Protein AF-A0A660R6F1-F1 (afdb_monomer)

Solvent-accessible surface area (backbone atoms only — not comparable to full-atom values): 13457 Å² total; per-residue (Å²): 139,88,86,79,80,51,60,53,102,84,46,94,54,40,71,69,69,54,30,65,76,59,49,64,72,58,74,50,78,90,82,78,90,52,64,64,62,49,44,58,49,34,60,77,69,65,53,58,64,70,58,49,53,46,38,73,74,41,47,71,74,74,52,76,90,72,85,58,58,63,87,60,80,55,65,70,44,76,68,27,53,54,49,49,52,56,52,55,72,70,47,51,73,67,50,40,74,74,43,38,52,66,55,30,24,30,42,25,11,62,68,56,15,48,59,51,44,52,39,67,73,64,69,49,69,67,69,50,60,65,40,25,38,74,71,47,57,63,62,58,58,91,50,64,70,58,42,48,50,52,41,51,50,45,49,52,43,67,76,68,57,60,58,83,80,49,63,97,39,33,64,52,32,21,55,19,49,51,58,40,49,78,59,49,60,67,75,55,45,46,56,49,54,50,50,40,56,53,45,30,71,62,76,54,96,50,8,72,54,32,42,49,22,50,52,50,33,64,72,33,70,68,46,46,52,51,57,59,61,72,78,107

Mean predicted aligned error: 10.56 Å

Foldseek 3Di:
DDDDDADDPPDPCLCVCLPLVNLLVDQDFDDDDDLVVVLVVCVVVVPPPVVSVVCVVVVCVVDPPPPRDNPRAQAADPSLVVVLVVVVVVDDPVCCVVCVLSRSCRRHNNLVSVVVSCCVPVVQCLDQLCCQQQVLDQSQDPDQVSLLNSLVNNLVCVVPPDLVVQPPCLLSRLVSLLSNCVRDDLVSSVSNVVSLVVLLPPPDPCNVSSVSNVVSNCPDVSSVVSVVVVVD

Secondary structure (DSSP, 8-state):
----PPPPTT-TTHHHHT-HHHHTTS--------HHHHHHHHHHTT--HHHHHHHHH-GGGSS-------S------HHHHHHHHHHHHHS-HHHHHHHHHHHHHHHH-HHHHHHHHHHHHH---PPPHHIIIII------S-HHHHHHHHHHHHHHHHH--HHHHTT-HHHHHHHHHHHHTTS-HHHHHHHHHHHHHHHHS-STTHHHHHHHHHHHHT-HHHHHHHHHH--

Structure (mmCIF, N/CA/C/O backbone):
data_AF-A0A660R6F1-F1
#
_entry.id   AF-A0A660R6F1-F1
#
loop_
_atom_site.group_PDB
_atom_site.id
_atom_site.type_symbol
_atom_site.label_atom_id
_atom_site.label_alt_id
_atom_site.label_comp_id
_atom_site.label_asym_id
_atom_site.label_entity_id
_atom_site.label_seq_id
_atom_site.pdbx_PDB_ins_code
_atom_site.Cartn_x
_atom_site.Cartn_y
_atom_site.Cartn_z
_atom_site.occupancy
_atom_site.B_iso_or_equiv
_atom_site.auth_seq_id
_atom_site.auth_comp_id
_atom_site.auth_asym_id
_atom_site.auth_atom_id
_atom_site.pdbx_PDB_model_num
ATOM 1 N N . MET A 1 1 ? 22.524 11.086 -15.894 1.00 68.88 1 MET A N 1
ATOM 2 C CA . MET A 1 1 ? 21.837 9.836 -15.504 1.00 68.88 1 MET A CA 1
ATOM 3 C C . MET A 1 1 ? 22.902 8.885 -14.992 1.00 68.88 1 MET A C 1
ATOM 5 O O . MET A 1 1 ? 24.009 8.942 -15.511 1.00 68.88 1 MET A O 1
ATOM 9 N N . ALA A 1 2 ? 22.613 8.114 -13.948 1.00 80.06 2 ALA A N 1
ATOM 10 C CA . ALA A 1 2 ? 23.522 7.107 -13.402 1.00 80.06 2 ALA A CA 1
ATOM 11 C C . ALA A 1 2 ? 22.850 5.735 -13.531 1.00 80.06 2 ALA A C 1
ATOM 13 O O . ALA A 1 2 ? 21.623 5.667 -13.477 1.00 80.06 2 ALA A O 1
ATOM 14 N N . ALA A 1 3 ? 23.643 4.683 -13.706 1.00 78.38 3 ALA A N 1
ATOM 15 C CA . ALA A 1 3 ? 23.189 3.299 -13.679 1.00 78.38 3 ALA A CA 1
ATOM 16 C C . ALA A 1 3 ? 23.938 2.580 -12.554 1.00 78.38 3 ALA A C 1
ATOM 18 O O . ALA A 1 3 ? 25.117 2.857 -12.329 1.00 78.38 3 ALA A O 1
ATOM 19 N N . MET A 1 4 ? 23.248 1.698 -11.840 1.00 76.00 4 MET A N 1
ATOM 20 C CA . MET A 1 4 ? 23.855 0.824 -10.843 1.00 76.00 4 MET A CA 1
ATOM 21 C C . MET A 1 4 ? 23.322 -0.585 -11.048 1.00 76.00 4 MET A C 1
ATOM 23 O O . MET A 1 4 ? 22.146 -0.748 -11.376 1.00 76.00 4 MET A O 1
ATOM 27 N N . ASN A 1 5 ? 24.178 -1.577 -10.832 1.00 74.88 5 ASN A N 1
ATOM 28 C CA . ASN A 1 5 ? 23.707 -2.941 -10.685 1.00 74.88 5 ASN A CA 1
ATOM 29 C C . ASN A 1 5 ? 23.092 -3.098 -9.284 1.00 74.88 5 ASN A C 1
ATOM 31 O O . ASN A 1 5 ? 23.554 -2.447 -8.340 1.00 74.88 5 ASN A O 1
ATOM 35 N N . PRO A 1 6 ? 22.051 -3.927 -9.138 1.00 69.62 6 PRO A N 1
ATOM 36 C CA . PRO A 1 6 ? 21.537 -4.320 -7.835 1.00 69.62 6 PRO A CA 1
ATOM 37 C C . PRO A 1 6 ? 22.671 -4.888 -6.962 1.00 69.62 6 PRO A C 1
ATOM 39 O O . PRO A 1 6 ? 23.494 -5.643 -7.480 1.00 69.62 6 PRO A O 1
ATOM 42 N N . PRO A 1 7 ? 22.743 -4.535 -5.667 1.00 64.56 7 PRO A N 1
ATOM 43 C CA . PRO A 1 7 ? 23.760 -5.078 -4.775 1.00 64.56 7 PRO A CA 1
ATOM 44 C C . PRO A 1 7 ? 23.545 -6.583 -4.575 1.00 64.56 7 PRO A C 1
ATOM 46 O O . PRO A 1 7 ? 22.453 -7.006 -4.184 1.00 64.56 7 PRO A O 1
ATOM 49 N N . ASP A 1 8 ? 24.594 -7.368 -4.806 1.00 65.38 8 ASP A N 1
ATOM 50 C CA . ASP A 1 8 ? 24.679 -8.777 -4.425 1.00 65.38 8 ASP A CA 1
ATOM 51 C C . ASP A 1 8 ? 25.522 -8.942 -3.148 1.00 65.38 8 ASP A C 1
ATOM 53 O O . ASP A 1 8 ? 26.082 -7.974 -2.630 1.00 65.38 8 ASP A O 1
ATOM 57 N N . GLU A 1 9 ? 25.566 -10.156 -2.596 1.00 55.56 9 GLU A N 1
ATOM 58 C CA . GLU A 1 9 ? 26.370 -10.456 -1.398 1.00 55.56 9 GLU A CA 1
ATOM 59 C C . GLU A 1 9 ? 27.889 -10.415 -1.664 1.00 55.56 9 GLU A C 1
ATOM 61 O O . GLU A 1 9 ? 28.669 -10.497 -0.718 1.00 55.56 9 GLU A O 1
ATOM 66 N N . GLU A 1 10 ? 28.314 -10.248 -2.921 1.00 57.31 10 GLU A N 1
ATOM 67 C CA . GLU A 1 10 ? 29.712 -10.157 -3.357 1.00 57.31 10 GLU A CA 1
ATOM 68 C C . GLU A 1 10 ? 30.184 -8.696 -3.549 1.00 57.31 10 GLU A C 1
ATOM 70 O O . GLU A 1 10 ? 31.383 -8.444 -3.695 1.00 57.31 10 GLU A O 1
ATOM 75 N N . TYR A 1 11 ? 29.280 -7.707 -3.498 1.00 62.03 11 TYR A N 1
ATOM 76 C CA . TYR A 1 11 ? 29.619 -6.283 -3.583 1.00 62.03 11 TYR A CA 1
ATOM 77 C C . TYR A 1 11 ? 29.895 -5.658 -2.204 1.00 62.03 11 TYR A C 1
ATOM 79 O O . TYR A 1 11 ? 28.981 -5.231 -1.496 1.00 62.03 11 TYR A O 1
ATOM 87 N N . ASP A 1 12 ? 31.178 -5.419 -1.907 1.00 59.34 12 ASP A N 1
ATOM 88 C CA . ASP A 1 12 ? 31.683 -4.692 -0.718 1.00 59.34 12 ASP A CA 1
ATOM 89 C C . ASP A 1 12 ? 31.119 -3.258 -0.532 1.00 59.34 12 ASP A C 1
ATOM 91 O O . ASP A 1 12 ? 31.376 -2.602 0.477 1.00 59.34 12 ASP A O 1
ATOM 95 N N . GLN A 1 13 ? 30.365 -2.727 -1.505 1.00 61.59 13 GLN A N 1
ATOM 96 C CA . GLN A 1 13 ? 29.782 -1.377 -1.472 1.00 61.59 13 GLN A CA 1
ATOM 97 C C . GLN A 1 13 ? 28.261 -1.345 -1.273 1.00 61.59 13 GLN A C 1
ATOM 99 O O . GLN A 1 13 ? 27.678 -0.256 -1.330 1.00 61.59 13 GLN A O 1
ATOM 104 N N . ALA A 1 14 ? 27.613 -2.491 -1.031 1.00 62.94 14 ALA A N 1
ATOM 105 C CA . ALA A 1 14 ? 26.161 -2.583 -0.868 1.00 62.94 14 ALA A CA 1
ATOM 106 C C . ALA A 1 14 ? 25.615 -1.572 0.159 1.00 62.94 14 ALA A C 1
ATOM 108 O O . ALA A 1 14 ? 24.629 -0.888 -0.116 1.00 62.94 14 ALA A O 1
ATOM 109 N N . ASP A 1 15 ? 26.300 -1.379 1.287 1.00 65.75 15 ASP A N 1
ATOM 110 C CA . ASP A 1 15 ? 25.853 -0.479 2.359 1.00 65.75 15 ASP A CA 1
ATOM 111 C C . ASP A 1 15 ? 25.865 1.008 1.964 1.00 65.75 15 ASP A C 1
ATOM 113 O O . ASP A 1 15 ? 24.994 1.775 2.376 1.00 65.75 15 ASP A O 1
ATOM 117 N N . LEU A 1 16 ? 26.818 1.438 1.128 1.00 67.69 16 LEU A N 1
ATOM 118 C CA . LEU A 1 16 ? 26.921 2.839 0.704 1.00 67.69 16 LEU A CA 1
ATOM 119 C C . LEU A 1 16 ? 25.855 3.188 -0.341 1.00 67.69 16 LEU A C 1
ATOM 121 O O . LEU A 1 16 ? 25.254 4.263 -0.288 1.00 67.69 16 LEU A O 1
ATOM 125 N N . ILE A 1 17 ? 25.623 2.288 -1.301 1.00 69.00 17 ILE A N 1
ATOM 126 C CA . ILE A 1 17 ? 24.671 2.532 -2.391 1.00 69.00 17 ILE A CA 1
ATOM 127 C C . ILE A 1 17 ? 23.222 2.320 -1.956 1.00 69.00 17 ILE A C 1
ATOM 129 O O . ILE A 1 17 ? 22.332 2.862 -2.603 1.00 69.00 17 ILE A O 1
ATOM 133 N N . THR A 1 18 ? 22.982 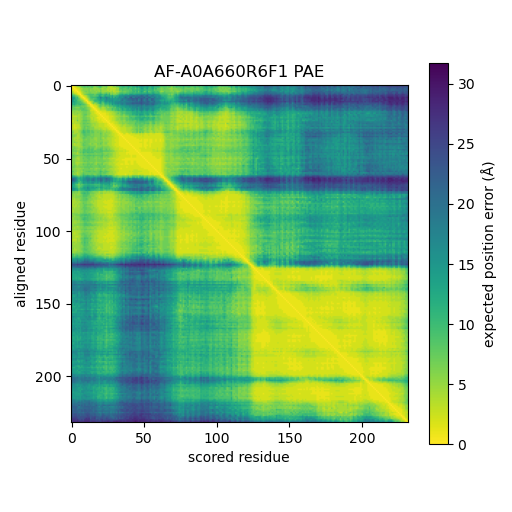1.599 -0.856 1.00 71.62 18 THR A N 1
ATOM 134 C CA . THR A 1 18 ? 21.641 1.364 -0.295 1.00 71.62 18 THR A CA 1
ATOM 135 C C . THR A 1 18 ? 21.268 2.305 0.854 1.00 71.62 18 THR A C 1
ATOM 137 O O . THR A 1 18 ? 20.133 2.239 1.337 1.00 71.62 18 THR A O 1
ATOM 140 N N . ASP A 1 19 ? 22.160 3.224 1.256 1.00 78.19 19 ASP A N 1
ATOM 141 C CA . ASP A 1 19 ? 21.875 4.221 2.294 1.00 78.19 19 ASP A CA 1
ATOM 142 C C . ASP A 1 19 ? 20.581 5.004 1.970 1.00 78.19 19 ASP A C 1
ATOM 144 O O . ASP A 1 19 ? 20.478 5.636 0.907 1.00 78.19 19 ASP A O 1
ATOM 148 N N . PRO A 1 20 ? 19.581 5.029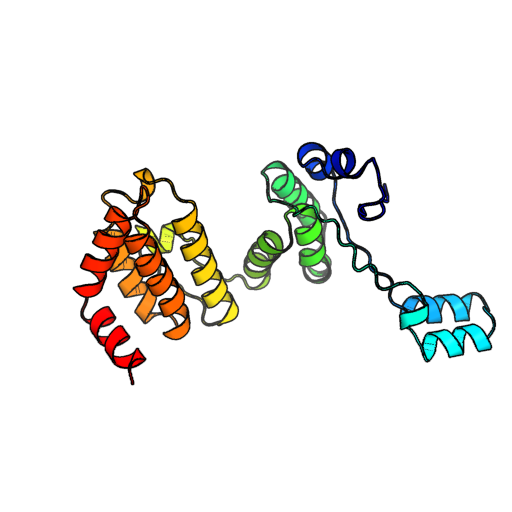 2.875 1.00 76.62 20 PRO A N 1
ATOM 149 C CA . PRO A 1 20 ? 18.306 5.691 2.619 1.00 76.62 20 PRO A CA 1
ATOM 150 C C . PRO A 1 20 ? 18.437 7.178 2.275 1.00 76.62 20 PRO A C 1
ATOM 152 O O . PRO A 1 20 ? 17.663 7.698 1.464 1.00 76.62 20 PRO A O 1
ATOM 155 N N . ALA A 1 21 ? 19.401 7.893 2.866 1.00 78.69 21 ALA A N 1
ATOM 156 C CA . ALA A 1 21 ? 19.588 9.312 2.586 1.00 78.69 21 ALA A CA 1
ATOM 157 C C . ALA A 1 21 ? 20.166 9.529 1.181 1.00 78.69 21 ALA A C 1
ATOM 159 O O . ALA A 1 21 ? 19.705 10.437 0.479 1.00 78.69 21 ALA A O 1
ATOM 160 N N . PHE A 1 22 ? 21.107 8.691 0.746 1.00 80.69 22 PHE A N 1
ATOM 161 C CA . PHE A 1 22 ? 21.631 8.655 -0.615 1.00 80.69 22 PHE A CA 1
ATOM 162 C C . PHE A 1 22 ? 20.537 8.301 -1.623 1.00 80.69 22 PHE A C 1
ATOM 164 O O . PHE A 1 22 ? 20.225 9.126 -2.484 1.00 80.69 22 PHE A O 1
ATOM 171 N N . ILE A 1 23 ? 19.871 7.157 -1.445 1.00 79.19 23 ILE A N 1
ATOM 172 C CA . ILE A 1 23 ? 18.779 6.662 -2.297 1.00 79.19 23 ILE A CA 1
ATOM 173 C C . ILE A 1 23 ? 17.663 7.702 -2.446 1.00 79.19 23 ILE A C 1
ATOM 175 O O . ILE A 1 23 ? 17.207 7.971 -3.558 1.00 79.19 23 ILE A O 1
ATOM 179 N N . SER A 1 24 ? 17.294 8.404 -1.366 1.00 78.69 24 SER A N 1
ATOM 180 C CA . SER A 1 24 ? 16.253 9.445 -1.403 1.00 78.69 24 SER A CA 1
ATOM 181 C C . SER A 1 24 ? 16.550 10.612 -2.356 1.00 78.69 24 SER A C 1
ATOM 183 O O . SER A 1 24 ? 15.650 11.404 -2.664 1.00 78.69 24 SER A O 1
ATOM 185 N N . ARG A 1 25 ? 17.801 10.777 -2.811 1.00 83.31 25 ARG A N 1
ATOM 186 C CA . ARG A 1 25 ? 18.213 11.813 -3.772 1.00 83.31 25 ARG A CA 1
ATOM 187 C C . ARG A 1 25 ? 18.018 11.385 -5.220 1.00 83.31 25 ARG A C 1
ATOM 189 O O . ARG A 1 25 ? 17.855 12.272 -6.055 1.00 83.31 25 ARG A O 1
ATOM 196 N N . PHE A 1 26 ? 17.854 10.100 -5.500 1.00 82.75 26 PHE A N 1
ATOM 197 C CA . PHE A 1 26 ? 17.651 9.587 -6.851 1.00 82.75 26 PHE A CA 1
ATOM 198 C C . PHE A 1 26 ? 16.173 9.418 -7.202 1.00 82.75 26 PHE A C 1
ATOM 200 O O . PHE A 1 26 ? 15.275 9.685 -6.396 1.00 82.75 26 PHE A O 1
ATOM 207 N N . PHE A 1 27 ? 15.953 9.074 -8.464 1.00 83.38 27 PHE A N 1
ATOM 208 C CA . PHE A 1 27 ? 14.729 8.497 -8.981 1.00 83.38 27 PHE A CA 1
ATOM 209 C C . PHE A 1 27 ? 15.139 7.144 -9.555 1.00 83.38 27 PHE A C 1
ATOM 211 O O . PHE A 1 27 ? 15.987 7.106 -10.448 1.00 83.38 27 PHE A O 1
ATOM 218 N N . ILE A 1 28 ? 14.639 6.059 -8.971 1.00 83.12 28 ILE A N 1
ATOM 219 C CA . ILE A 1 28 ? 15.103 4.713 -9.295 1.00 83.12 28 ILE A CA 1
ATOM 220 C C . ILE A 1 28 ? 14.103 4.091 -10.249 1.00 83.12 28 ILE A C 1
ATOM 222 O O . ILE A 1 28 ? 12.931 3.964 -9.919 1.00 83.12 28 ILE A O 1
ATOM 226 N N . ILE A 1 29 ? 14.566 3.720 -11.435 1.00 82.81 29 ILE A N 1
ATOM 227 C CA . ILE A 1 29 ? 13.776 2.962 -12.397 1.00 82.81 29 ILE A CA 1
ATOM 228 C C . ILE A 1 29 ? 14.464 1.617 -12.526 1.00 82.81 29 ILE A C 1
ATOM 230 O O . ILE A 1 29 ? 15.634 1.550 -12.900 1.00 82.81 29 ILE A O 1
ATOM 234 N N . GLU A 1 30 ? 13.738 0.568 -12.173 1.00 78.62 30 GLU A N 1
ATOM 235 C CA . GLU A 1 30 ? 14.188 -0.794 -12.394 1.00 78.62 30 GLU A CA 1
ATOM 236 C C . GLU A 1 30 ? 13.936 -1.156 -13.857 1.00 78.62 30 GLU A C 1
ATOM 238 O O . GLU A 1 30 ? 12.842 -0.942 -14.385 1.00 78.62 30 GLU A O 1
ATOM 243 N N . VAL A 1 31 ? 14.977 -1.646 -14.522 1.00 78.81 31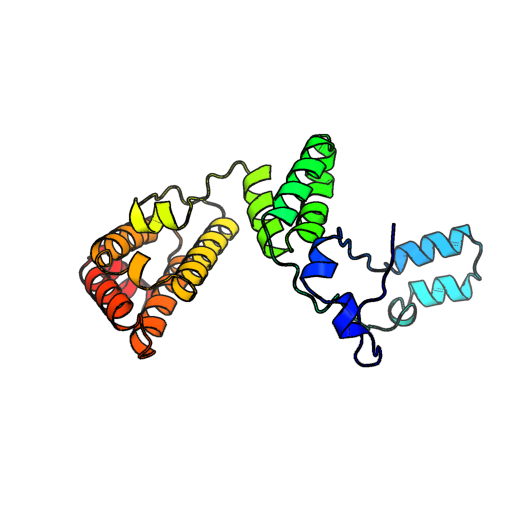 VAL A N 1
ATOM 244 C CA . VAL A 1 31 ? 14.917 -2.097 -15.909 1.00 78.81 31 VAL A CA 1
ATOM 245 C C . VAL A 1 31 ? 15.307 -3.561 -15.904 1.00 78.81 31 VAL A C 1
ATOM 247 O O . VAL A 1 31 ? 16.436 -3.900 -15.555 1.00 78.81 31 VAL A O 1
ATOM 250 N N . SER A 1 32 ? 14.364 -4.416 -16.274 1.00 77.19 32 SER A N 1
ATOM 251 C CA . SER A 1 32 ? 14.598 -5.848 -16.419 1.00 77.19 32 SER A CA 1
ATOM 252 C C . SER A 1 32 ? 14.768 -6.176 -17.901 1.00 77.19 32 SER A C 1
ATOM 254 O O . SER A 1 32 ? 13.987 -5.675 -18.713 1.00 77.19 32 SER A O 1
ATOM 256 N N . PRO A 1 33 ? 15.766 -6.985 -18.280 1.00 77.44 33 PRO A N 1
ATOM 257 C CA . PRO A 1 33 ? 15.931 -7.388 -19.669 1.00 77.44 33 PRO A CA 1
ATOM 258 C C . PRO A 1 33 ? 14.796 -8.335 -20.101 1.00 77.44 33 PRO A C 1
ATOM 260 O O . PRO A 1 33 ? 14.439 -9.252 -19.364 1.00 77.44 33 PRO A O 1
ATOM 263 N N . ASP A 1 34 ? 14.245 -8.142 -21.305 1.00 86.62 34 ASP A N 1
ATOM 264 C CA . ASP A 1 34 ? 13.314 -9.090 -21.942 1.00 86.62 34 ASP A CA 1
ATOM 265 C C . ASP A 1 34 ? 14.058 -9.859 -23.052 1.00 86.62 34 ASP A C 1
ATOM 267 O O . ASP A 1 34 ? 14.598 -9.235 -23.975 1.00 86.62 34 ASP A O 1
ATOM 271 N N . PRO A 1 35 ? 14.088 -11.207 -23.019 1.00 89.69 35 PRO A N 1
ATOM 272 C CA . PRO A 1 35 ? 14.723 -11.997 -24.071 1.00 89.69 35 PRO A CA 1
ATOM 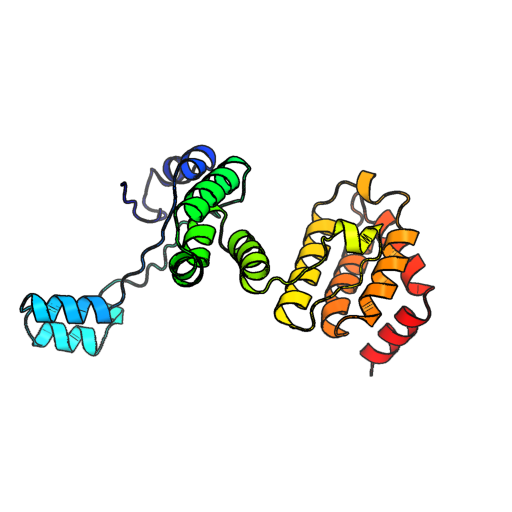273 C C . PRO A 1 35 ? 14.189 -11.705 -25.474 1.00 89.69 35 PRO A C 1
ATOM 275 O O . PRO A 1 35 ? 14.931 -11.795 -26.451 1.00 89.69 35 PRO A O 1
ATOM 278 N N . ARG A 1 36 ? 12.921 -11.302 -25.596 1.00 91.44 36 ARG A N 1
ATOM 279 C CA . ARG A 1 36 ? 12.316 -10.917 -26.876 1.00 91.44 36 ARG A CA 1
ATOM 280 C C . ARG A 1 36 ? 12.902 -9.615 -27.405 1.00 91.44 36 ARG A C 1
ATOM 282 O O . ARG A 1 36 ? 13.236 -9.550 -28.584 1.00 91.44 36 ARG A O 1
ATOM 289 N N . GLU A 1 37 ? 13.099 -8.619 -26.542 1.00 92.50 37 GLU A N 1
ATOM 290 C CA . GLU A 1 37 ? 13.757 -7.364 -26.928 1.00 92.50 37 GLU A CA 1
ATOM 291 C C . GLU A 1 37 ? 15.202 -7.609 -27.377 1.00 92.50 37 GLU A C 1
ATOM 293 O O . GLU A 1 37 ? 15.670 -6.999 -28.344 1.00 92.50 37 GLU A O 1
ATOM 298 N N . TRP A 1 38 ? 15.899 -8.540 -26.718 1.00 94.06 38 TRP A N 1
ATOM 299 C CA . TRP A 1 38 ? 17.234 -8.953 -27.140 1.00 94.06 38 TRP A CA 1
ATOM 300 C C . TRP A 1 38 ? 17.216 -9.630 -28.511 1.00 94.06 38 TRP A C 1
ATOM 302 O O . TRP A 1 38 ? 18.039 -9.287 -29.354 1.00 94.06 38 TRP A O 1
ATOM 312 N N . VAL A 1 39 ? 16.267 -10.537 -28.764 1.00 95.31 39 VAL A N 1
ATOM 313 C CA . VAL A 1 39 ? 16.101 -11.203 -30.068 1.00 95.31 39 VAL A CA 1
ATOM 314 C C . VAL A 1 39 ? 15.861 -10.178 -31.177 1.00 95.31 39 VAL A C 1
ATOM 316 O O . VAL A 1 39 ? 16.559 -10.206 -32.188 1.00 95.31 39 VAL A O 1
ATOM 319 N N . GLU A 1 40 ? 14.950 -9.224 -30.979 1.00 96.06 40 GLU A N 1
ATOM 320 C CA . GLU A 1 40 ? 14.694 -8.160 -31.959 1.00 96.06 40 GLU A CA 1
ATOM 321 C C . GLU A 1 40 ? 15.937 -7.298 -32.220 1.00 96.06 40 GLU A C 1
ATOM 323 O O . GLU A 1 40 ? 16.212 -6.883 -33.348 1.00 96.06 40 GLU A O 1
ATOM 328 N N . TRP A 1 41 ? 16.701 -6.988 -31.170 1.00 95.88 41 TRP A N 1
ATOM 329 C CA . TRP A 1 41 ? 17.968 -6.280 -31.314 1.00 95.88 41 TRP A CA 1
ATOM 330 C C . TRP A 1 41 ? 19.000 -7.118 -32.079 1.00 95.88 41 TRP A C 1
ATOM 332 O O . TRP A 1 41 ? 19.662 -6.589 -32.974 1.00 95.88 41 TRP A O 1
ATOM 342 N N . ALA A 1 42 ? 19.104 -8.409 -31.772 1.00 96.56 42 ALA A N 1
ATOM 343 C CA . ALA A 1 42 ? 20.059 -9.337 -32.362 1.00 96.56 42 ALA A CA 1
ATOM 344 C C . ALA A 1 42 ? 19.811 -9.522 -33.867 1.00 96.56 42 ALA A C 1
ATOM 346 O O . ALA A 1 42 ? 20.760 -9.468 -34.651 1.00 96.56 42 ALA A O 1
ATOM 347 N N . GLU A 1 43 ? 18.545 -9.621 -34.284 1.00 96.75 43 GLU A N 1
ATOM 348 C CA . GLU A 1 43 ? 18.143 -9.647 -35.697 1.00 96.75 43 GLU A CA 1
ATOM 349 C C . GLU A 1 43 ? 18.570 -8.368 -36.430 1.00 96.75 43 GLU A C 1
ATOM 351 O O . GLU A 1 43 ? 19.198 -8.428 -37.491 1.00 96.75 43 GLU A O 1
ATOM 356 N N . ARG A 1 44 ? 18.302 -7.190 -35.846 1.00 97.69 44 ARG A N 1
ATOM 357 C CA . ARG A 1 44 ? 18.714 -5.897 -36.429 1.00 97.69 44 ARG A CA 1
ATOM 358 C C . ARG A 1 44 ? 20.230 -5.782 -36.572 1.00 97.69 44 ARG A C 1
ATOM 360 O O . ARG A 1 44 ? 20.711 -5.179 -37.532 1.00 97.69 44 ARG A O 1
ATOM 367 N N . MET A 1 45 ? 20.973 -6.354 -35.629 1.00 97.75 45 MET A N 1
ATOM 368 C CA . MET A 1 45 ? 22.435 -6.337 -35.605 1.00 97.75 45 MET A CA 1
ATOM 369 C C . MET A 1 45 ? 23.082 -7.483 -36.389 1.00 97.75 45 MET A C 1
AT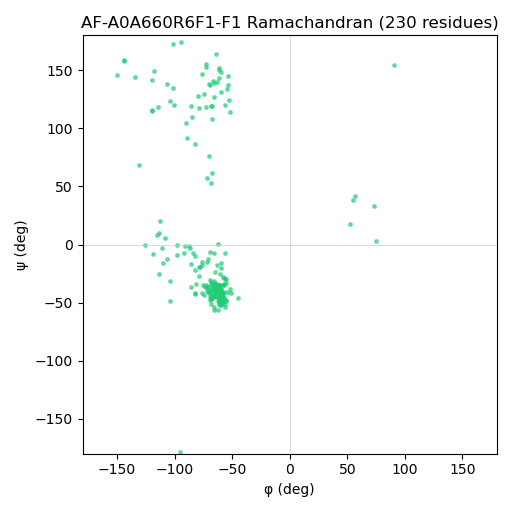OM 371 O O . MET A 1 45 ? 24.308 -7.515 -36.485 1.00 97.75 45 MET A O 1
ATOM 375 N N . LYS A 1 46 ? 22.286 -8.379 -36.990 1.00 96.88 46 LYS A N 1
ATOM 376 C CA . LYS A 1 46 ? 22.760 -9.552 -37.740 1.00 96.88 46 LYS A CA 1
ATOM 377 C C . LYS A 1 46 ? 23.662 -10.467 -36.902 1.00 96.88 46 LYS A C 1
ATOM 379 O O . LYS A 1 46 ? 24.697 -10.936 -37.377 1.00 96.88 46 LYS A O 1
ATOM 384 N N . VAL A 1 47 ? 23.283 -10.691 -35.643 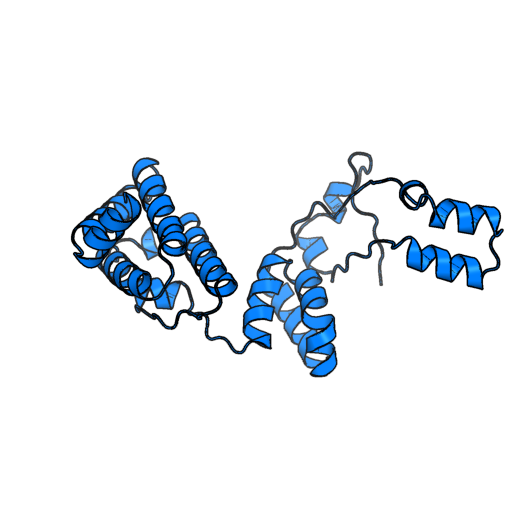1.00 97.81 47 VAL A N 1
ATOM 385 C CA . VAL A 1 47 ? 23.832 -11.793 -34.838 1.00 97.81 47 VAL A CA 1
ATOM 386 C C . VAL A 1 47 ? 23.523 -13.113 -35.557 1.00 97.81 47 VAL A C 1
ATOM 388 O O . VAL A 1 47 ? 22.525 -13.202 -36.263 1.00 97.81 47 VAL A O 1
ATOM 391 N N . ALA A 1 48 ? 24.391 -14.116 -35.417 1.00 98.19 48 ALA A N 1
ATOM 392 C CA . ALA A 1 48 ? 24.222 -15.405 -36.087 1.00 98.19 48 ALA A CA 1
ATOM 393 C C . ALA A 1 48 ? 22.852 -16.040 -35.779 1.00 98.19 48 ALA A C 1
ATOM 395 O O . ALA A 1 48 ? 22.449 -16.107 -34.612 1.00 98.19 48 ALA A O 1
ATOM 396 N N . ASP A 1 49 ? 22.171 -16.528 -36.819 1.00 97.75 49 ASP A N 1
ATOM 397 C CA . ASP A 1 49 ? 20.812 -17.072 -36.727 1.00 97.75 49 ASP A CA 1
ATOM 398 C C . ASP A 1 49 ? 20.737 -18.241 -35.739 1.00 97.75 49 ASP A C 1
ATOM 400 O O . ASP A 1 49 ? 19.770 -18.362 -34.994 1.00 97.75 49 ASP A O 1
ATOM 404 N N . GLU A 1 50 ? 21.785 -19.064 -35.646 1.00 97.81 50 GLU A N 1
ATOM 405 C CA . GLU A 1 50 ? 21.854 -20.180 -34.702 1.00 97.81 50 GLU A CA 1
ATOM 406 C C . GLU A 1 50 ? 21.803 -19.710 -33.244 1.00 97.81 50 GLU A C 1
ATOM 408 O O . GLU A 1 50 ? 21.204 -20.375 -32.400 1.00 97.81 50 GLU A O 1
ATOM 413 N N . VAL A 1 51 ? 22.402 -18.552 -32.941 1.00 97.31 51 VAL A N 1
ATOM 414 C CA . VAL A 1 51 ? 22.371 -17.950 -31.600 1.00 97.31 51 VAL A CA 1
ATOM 415 C C . VAL A 1 51 ? 20.995 -17.348 -31.328 1.00 97.31 51 VAL A C 1
ATOM 417 O O . VAL A 1 51 ? 20.447 -17.546 -30.245 1.00 97.31 51 VAL A O 1
ATOM 420 N N . ILE A 1 52 ? 20.418 -16.648 -32.310 1.00 97.25 52 ILE A N 1
ATOM 421 C CA . ILE A 1 52 ? 19.077 -16.060 -32.194 1.00 97.25 52 ILE A CA 1
ATOM 422 C C . ILE A 1 52 ? 18.039 -17.159 -31.954 1.00 97.25 52 ILE A C 1
ATOM 424 O O . ILE A 1 52 ? 17.249 -17.058 -31.017 1.00 97.25 52 ILE A O 1
ATOM 428 N N . GLU A 1 53 ? 18.070 -18.231 -32.745 1.00 97.06 53 GLU A N 1
ATOM 429 C CA . GLU A 1 53 ? 17.170 -19.378 -32.609 1.00 97.06 53 GLU A CA 1
ATOM 430 C C . GLU A 1 53 ? 17.379 -20.120 -31.289 1.00 97.06 53 GLU A C 1
ATOM 432 O O . GLU A 1 53 ? 16.406 -20.525 -30.650 1.00 97.06 53 GLU A O 1
ATOM 437 N N . PHE A 1 54 ? 18.629 -20.265 -30.838 1.00 97.00 54 PHE A N 1
ATOM 438 C CA . PHE A 1 54 ? 18.911 -20.868 -29.540 1.00 97.00 54 PHE A CA 1
ATOM 439 C C . PHE A 1 54 ? 18.283 -20.061 -28.400 1.00 97.00 54 PHE A C 1
ATOM 441 O O . PHE A 1 54 ? 17.544 -20.633 -27.605 1.00 97.00 54 PHE A O 1
ATOM 448 N N . ILE A 1 55 ? 18.507 -18.745 -28.346 1.00 95.62 55 ILE A N 1
ATOM 449 C CA . ILE A 1 55 ? 17.940 -17.877 -27.300 1.00 95.62 55 ILE A CA 1
ATOM 450 C C . ILE A 1 55 ? 16.417 -17.779 -27.414 1.00 95.62 55 ILE A C 1
ATOM 452 O O . ILE A 1 55 ? 15.719 -17.774 -26.406 1.00 95.62 55 ILE A O 1
ATOM 456 N N . ARG A 1 56 ? 15.870 -17.755 -28.631 1.00 94.38 56 ARG A N 1
ATOM 457 C CA . ARG A 1 56 ? 14.420 -17.792 -28.859 1.00 94.38 56 ARG A CA 1
ATOM 458 C C . ARG A 1 56 ? 13.792 -19.066 -28.295 1.00 94.38 56 ARG A C 1
ATOM 460 O O . ARG A 1 56 ? 12.681 -19.012 -27.772 1.00 94.38 56 ARG A O 1
ATOM 467 N N . LYS A 1 57 ? 14.488 -20.201 -28.412 1.00 95.88 57 LYS A N 1
ATOM 468 C CA . LYS A 1 57 ? 14.034 -21.505 -27.918 1.00 95.88 57 LYS A CA 1
ATOM 469 C C . LYS A 1 57 ? 14.292 -21.706 -26.424 1.00 95.88 57 LYS A C 1
ATOM 471 O O . LYS A 1 57 ? 13.483 -22.363 -25.774 1.00 95.88 57 LYS A O 1
ATOM 476 N N . TYR A 1 58 ? 15.389 -21.160 -25.911 1.00 93.44 58 TYR A N 1
ATOM 477 C CA . TYR A 1 58 ? 15.829 -21.302 -24.526 1.00 93.44 58 TYR A CA 1
ATOM 478 C C . TYR A 1 58 ? 16.185 -19.926 -23.924 1.00 93.44 58 TYR A C 1
ATOM 480 O O . TYR A 1 58 ? 17.364 -19.620 -23.701 1.00 93.44 58 TYR A O 1
ATOM 488 N N . PRO A 1 59 ? 15.181 -19.054 -23.707 1.00 90.44 59 PRO A N 1
ATOM 489 C CA . PRO A 1 59 ? 15.391 -17.683 -23.237 1.00 90.44 59 PRO A CA 1
ATOM 490 C C . PRO A 1 59 ? 16.069 -17.598 -21.864 1.00 90.44 59 PRO A C 1
ATOM 492 O O . PRO A 1 59 ? 16.744 -16.611 -21.577 1.00 90.44 59 PRO A O 1
ATOM 495 N N . GLU A 1 60 ? 15.942 -18.633 -21.036 1.00 87.56 60 GLU A N 1
ATOM 496 C CA . GLU A 1 60 ? 16.571 -18.754 -19.718 1.00 87.56 60 GLU A CA 1
ATOM 497 C C . GLU A 1 60 ? 18.109 -18.777 -19.760 1.00 87.56 60 GLU A C 1
ATOM 499 O O . GLU A 1 60 ? 18.756 -18.529 -18.749 1.00 87.56 60 GLU A O 1
ATOM 504 N N . PHE A 1 61 ? 18.717 -19.038 -20.922 1.00 89.19 61 PHE A N 1
ATOM 505 C CA . PHE A 1 61 ? 20.176 -19.009 -21.083 1.00 89.19 61 PHE A CA 1
ATOM 506 C C . PHE A 1 61 ? 20.718 -17.649 -21.522 1.00 89.19 61 PHE A C 1
ATOM 508 O O . PHE A 1 61 ? 21.931 -17.500 -21.675 1.00 89.19 61 PHE A O 1
ATOM 515 N N . LEU A 1 62 ? 19.854 -16.655 -21.744 1.00 88.12 62 LEU A N 1
ATOM 516 C CA . LEU A 1 62 ? 20.304 -15.326 -22.146 1.00 88.12 62 LEU A CA 1
ATOM 517 C C . LEU A 1 62 ? 20.966 -14.566 -20.988 1.00 88.12 62 LEU A C 1
ATOM 519 O O . LEU A 1 62 ? 21.938 -13.839 -21.189 1.00 88.12 62 LEU A O 1
ATOM 523 N N . PHE A 1 63 ? 20.448 -14.745 -19.778 1.00 79.06 63 PHE A N 1
ATOM 524 C CA . PHE A 1 63 ? 20.991 -14.202 -18.538 1.00 79.06 63 PHE A CA 1
ATOM 525 C C . PHE A 1 63 ? 20.639 -15.144 -17.391 1.00 79.06 63 PHE A C 1
ATOM 527 O O . PHE A 1 63 ? 19.579 -15.762 -17.393 1.00 79.06 63 PHE A O 1
ATOM 534 N N . SER A 1 64 ? 21.530 -15.252 -16.408 1.00 65.31 64 SER A N 1
ATOM 535 C CA . SER A 1 64 ? 21.274 -16.019 -15.192 1.00 65.31 64 SER A CA 1
ATOM 536 C C . SER A 1 64 ? 20.084 -15.435 -14.424 1.00 65.31 64 SER A C 1
ATOM 538 O O . SER A 1 64 ? 19.926 -14.216 -14.355 1.00 65.31 64 SER A O 1
ATOM 540 N N . GLU A 1 65 ? 19.264 -16.300 -13.815 1.00 59.00 65 GLU A N 1
ATOM 541 C CA . GLU A 1 65 ? 18.153 -15.926 -12.925 1.00 59.00 65 GLU A CA 1
ATOM 542 C C . GLU A 1 65 ? 18.650 -15.322 -11.598 1.00 59.00 65 GLU A C 1
ATOM 544 O O . GLU A 1 65 ? 18.274 -15.740 -10.506 1.00 59.00 65 GLU A O 1
ATOM 549 N N . TYR A 1 66 ? 19.508 -14.310 -11.651 1.00 54.41 66 TYR A N 1
ATOM 550 C CA . TYR A 1 66 ? 19.702 -13.442 -10.506 1.00 54.41 66 TYR A CA 1
ATOM 551 C C . TYR A 1 66 ? 18.572 -12.426 -10.538 1.00 54.41 66 TYR A C 1
ATOM 553 O O . TYR A 1 66 ? 18.701 -11.331 -11.083 1.00 54.41 66 TYR A O 1
ATOM 561 N N . SER A 1 67 ? 17.435 -12.801 -9.946 1.00 52.94 67 SER A N 1
ATOM 562 C CA . SER A 1 67 ? 16.377 -11.867 -9.557 1.00 52.94 67 SER A CA 1
ATOM 563 C C . SER A 1 67 ? 16.891 -10.971 -8.426 1.00 52.94 67 SER A C 1
ATOM 565 O O . SER A 1 67 ? 16.426 -11.023 -7.287 1.00 52.94 67 SER A O 1
ATOM 567 N N . MET A 1 68 ? 17.931 -10.196 -8.700 1.00 55.66 68 MET A N 1
ATOM 568 C CA . MET A 1 68 ? 18.441 -9.215 -7.768 1.00 55.66 68 MET A CA 1
ATOM 569 C C . MET A 1 68 ? 17.681 -7.939 -8.047 1.00 55.66 68 MET A C 1
ATOM 571 O O . MET A 1 68 ? 18.050 -7.150 -8.901 1.00 55.66 68 MET A O 1
ATOM 575 N N . SER A 1 69 ? 16.571 -7.751 -7.347 1.00 58.88 69 SER A N 1
ATOM 576 C CA . SER A 1 69 ? 16.031 -6.411 -7.179 1.00 58.88 69 SER A CA 1
ATOM 577 C C . SER A 1 69 ? 16.939 -5.658 -6.208 1.00 58.88 69 SER A C 1
ATOM 579 O O . SER A 1 69 ? 17.580 -6.271 -5.346 1.00 58.88 69 SER A O 1
ATOM 581 N N . LEU A 1 70 ? 16.960 -4.325 -6.268 1.00 61.12 70 LEU A N 1
ATOM 582 C CA . LEU A 1 70 ? 17.503 -3.550 -5.153 1.00 61.12 70 LEU A CA 1
ATOM 583 C C . LEU A 1 70 ? 16.807 -4.026 -3.865 1.00 61.12 70 LEU A C 1
ATOM 585 O O . LEU A 1 70 ? 15.610 -3.810 -3.691 1.00 61.12 70 LEU A O 1
ATOM 589 N N . LYS A 1 71 ? 17.551 -4.655 -2.941 1.00 55.06 71 LYS A N 1
ATOM 590 C CA . LYS A 1 71 ? 17.047 -5.046 -1.606 1.00 55.06 71 LYS A CA 1
ATOM 591 C C . LYS A 1 71 ? 16.622 -3.825 -0.763 1.00 55.06 71 LYS A C 1
ATOM 593 O O . LYS A 1 71 ? 16.186 -3.969 0.376 1.00 55.06 71 LYS A O 1
ATOM 598 N N . THR A 1 72 ? 16.744 -2.609 -1.298 1.00 59.09 72 THR A N 1
ATOM 599 C CA . THR A 1 72 ? 16.284 -1.376 -0.668 1.00 59.09 72 THR A CA 1
ATOM 600 C C . THR A 1 72 ? 14.809 -1.137 -0.959 1.00 59.09 72 THR A C 1
ATOM 602 O O . THR A 1 72 ? 14.423 -0.743 -2.059 1.00 59.09 72 THR A O 1
ATOM 605 N N . THR A 1 73 ? 13.974 -1.273 0.067 1.00 66.19 73 THR A N 1
ATOM 606 C CA . THR A 1 73 ? 12.593 -0.793 0.012 1.00 66.19 73 THR A CA 1
ATOM 607 C C . THR A 1 73 ? 12.599 0.734 -0.056 1.00 66.19 73 THR A C 1
ATOM 609 O O . THR A 1 73 ? 12.903 1.407 0.933 1.00 66.19 73 THR A O 1
ATOM 612 N N . LEU A 1 74 ? 12.266 1.299 -1.218 1.00 77.31 74 LEU A N 1
ATOM 613 C CA . LEU A 1 74 ? 11.966 2.724 -1.335 1.00 77.31 74 LEU A CA 1
ATOM 614 C C . LEU A 1 74 ? 10.832 3.068 -0.368 1.00 77.31 74 LEU A C 1
ATOM 616 O O . LEU A 1 74 ? 9.737 2.520 -0.465 1.00 77.31 74 LEU A O 1
ATOM 620 N N . LYS A 1 75 ? 11.097 3.978 0.572 1.00 81.50 75 LYS A N 1
ATOM 621 C CA . LYS A 1 75 ? 10.091 4.453 1.525 1.00 81.50 75 LYS A CA 1
ATOM 622 C C . LYS A 1 75 ? 9.647 5.872 1.173 1.00 81.50 75 LYS A C 1
ATOM 624 O O . LYS A 1 75 ? 10.496 6.723 0.882 1.00 81.50 75 LYS A O 1
ATO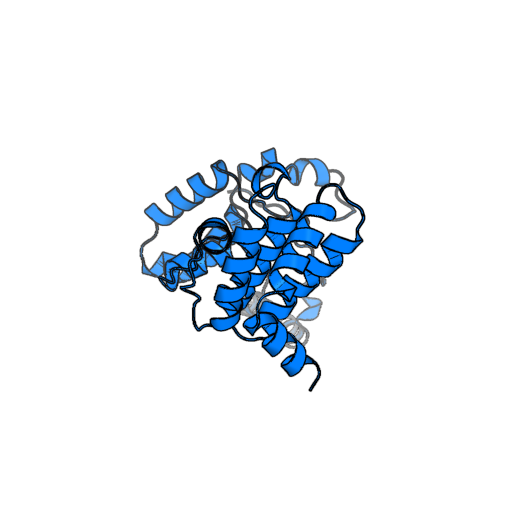M 629 N N . PRO A 1 76 ? 8.341 6.170 1.259 1.00 88.00 76 PRO A N 1
ATOM 630 C CA . PRO A 1 76 ? 7.844 7.515 1.031 1.00 88.00 76 PRO A CA 1
ATOM 631 C C . PRO A 1 76 ? 8.408 8.491 2.074 1.00 88.00 76 PRO A C 1
ATOM 633 O O . PRO A 1 76 ? 8.496 8.206 3.265 1.00 88.00 76 PRO A O 1
ATOM 636 N N . SER A 1 77 ? 8.760 9.683 1.610 1.00 87.31 77 SER A N 1
ATOM 637 C CA . SER A 1 77 ? 9.257 10.817 2.397 1.00 87.31 77 SER A CA 1
ATOM 638 C C . SER A 1 77 ? 8.739 12.144 1.822 1.00 87.31 77 SER A C 1
ATOM 640 O O . SER A 1 77 ? 8.428 12.205 0.626 1.00 87.31 77 SER A O 1
ATOM 642 N N . PRO A 1 78 ? 8.706 13.247 2.596 1.00 89.50 78 PRO A N 1
ATOM 643 C CA . PRO A 1 78 ? 8.308 14.558 2.071 1.00 89.50 78 PRO A CA 1
ATOM 644 C C . PRO A 1 78 ? 9.079 14.966 0.803 1.00 89.50 78 PRO A C 1
ATOM 646 O O . PRO A 1 78 ? 8.496 15.478 -0.152 1.00 89.50 78 PRO A O 1
ATOM 649 N N . ARG A 1 79 ? 10.383 14.655 0.745 1.00 87.75 79 ARG A N 1
ATOM 650 C CA . ARG A 1 79 ? 11.235 14.904 -0.429 1.00 87.75 79 ARG A CA 1
ATOM 651 C C . ARG A 1 79 ? 10.780 14.105 -1.652 1.00 87.75 79 ARG A C 1
ATOM 653 O O . ARG A 1 79 ? 10.715 14.663 -2.744 1.00 87.75 79 ARG A O 1
ATOM 660 N N . SER A 1 80 ? 10.473 12.820 -1.481 1.00 91.00 80 SER A N 1
ATOM 661 C CA . SER A 1 80 ? 9.994 11.970 -2.580 1.00 91.00 80 SER A CA 1
ATOM 662 C C . SER A 1 80 ? 8.636 12.439 -3.122 1.00 91.00 80 SER A C 1
ATOM 664 O O . SER A 1 80 ? 8.475 12.559 -4.331 1.00 91.00 80 SER A O 1
ATOM 666 N N . TRP A 1 81 ? 7.702 12.850 -2.257 1.00 92.50 81 TRP A N 1
ATOM 667 C CA . TRP A 1 81 ? 6.414 13.398 -2.694 1.00 92.50 81 TRP A CA 1
ATOM 668 C C . TRP A 1 81 ? 6.563 14.724 -3.441 1.00 92.50 81 TRP A C 1
ATOM 670 O O . TRP A 1 81 ? 5.910 14.931 -4.463 1.00 92.50 81 TRP A O 1
ATOM 680 N N . TYR A 1 82 ? 7.468 15.597 -2.990 1.00 92.62 82 TYR A N 1
ATOM 681 C CA . TYR A 1 82 ? 7.789 16.828 -3.714 1.00 92.62 82 TYR A CA 1
ATOM 682 C C . TYR A 1 82 ? 8.354 16.541 -5.116 1.00 92.62 82 TYR A C 1
ATOM 684 O O . TYR A 1 82 ? 7.949 17.177 -6.089 1.00 92.62 82 TYR A O 1
ATOM 692 N N . LYS A 1 83 ? 9.239 15.543 -5.251 1.00 91.88 83 LYS A N 1
ATOM 693 C CA . LYS A 1 83 ? 9.747 15.097 -6.560 1.00 91.88 83 LYS A CA 1
ATOM 694 C C . LYS A 1 83 ? 8.634 14.570 -7.458 1.00 91.88 83 LYS A C 1
ATOM 696 O O . LYS A 1 83 ? 8.537 15.014 -8.598 1.00 91.88 83 LYS A O 1
ATOM 701 N N . LEU A 1 84 ? 7.795 13.667 -6.946 1.00 92.56 84 LEU A N 1
ATOM 702 C CA . LEU A 1 84 ? 6.677 13.108 -7.706 1.00 92.56 84 LEU A CA 1
ATOM 703 C C . LEU A 1 84 ? 5.729 14.218 -8.178 1.00 92.56 84 LEU A C 1
ATOM 705 O O . LEU A 1 84 ? 5.350 14.235 -9.343 1.00 92.56 84 LEU A O 1
ATOM 709 N N . SER A 1 85 ? 5.421 15.194 -7.319 1.00 93.50 85 SER A N 1
ATOM 710 C CA . SER A 1 85 ? 4.616 16.367 -7.687 1.00 93.50 85 SER A CA 1
ATOM 711 C C . SER A 1 85 ? 5.216 17.144 -8.866 1.00 93.50 85 SER A C 1
ATOM 713 O O . SER A 1 85 ? 4.512 17.453 -9.829 1.00 93.50 85 SER A O 1
ATOM 715 N N . ASN A 1 86 ? 6.529 17.400 -8.849 1.00 93.94 86 ASN A N 1
ATOM 716 C CA . ASN A 1 86 ? 7.211 18.076 -9.956 1.00 93.94 86 ASN A CA 1
ATOM 717 C C . ASN A 1 86 ? 7.183 17.255 -11.252 1.00 93.94 86 ASN A C 1
ATOM 719 O O . ASN A 1 86 ? 6.949 17.827 -12.312 1.00 93.94 86 ASN A O 1
ATOM 723 N N . VAL A 1 87 ? 7.376 15.933 -11.172 1.00 92.38 87 VAL A N 1
ATOM 724 C CA . VAL A 1 87 ? 7.273 15.036 -12.336 1.00 92.38 87 VAL A CA 1
ATOM 725 C C . VAL A 1 87 ? 5.868 15.098 -12.925 1.00 92.38 87 VAL A C 1
ATOM 727 O O . VAL A 1 87 ? 5.709 15.383 -14.109 1.00 92.38 87 VAL A O 1
ATOM 730 N N . LEU A 1 88 ? 4.836 14.914 -12.099 1.00 90.81 88 LEU A N 1
ATOM 731 C CA . LEU A 1 88 ? 3.450 14.932 -12.559 1.00 90.81 88 LEU A CA 1
ATOM 732 C C . LEU A 1 88 ? 3.086 16.267 -13.209 1.00 90.81 88 LEU A C 1
ATOM 734 O O . LEU A 1 88 ? 2.429 16.263 -14.242 1.00 90.81 88 LEU A O 1
ATOM 738 N N . ARG A 1 89 ? 3.557 17.402 -12.680 1.00 92.19 89 ARG A N 1
ATOM 739 C CA . ARG A 1 89 ? 3.329 18.726 -13.287 1.00 92.19 89 ARG A CA 1
ATOM 740 C C . ARG A 1 89 ? 3.849 18.858 -14.720 1.00 92.19 89 ARG A C 1
ATOM 742 O O . ARG A 1 89 ? 3.307 19.677 -15.454 1.00 92.19 89 ARG A O 1
ATOM 749 N N . ILE A 1 90 ? 4.885 18.109 -15.087 1.00 94.44 90 ILE A N 1
ATOM 750 C CA . ILE A 1 90 ? 5.501 18.156 -16.421 1.00 94.44 90 ILE A CA 1
ATOM 751 C C . ILE A 1 90 ? 4.768 17.224 -17.391 1.00 94.44 90 ILE A C 1
ATOM 753 O O . ILE A 1 90 ? 4.610 17.568 -18.557 1.00 94.44 90 ILE A O 1
ATOM 757 N N . LEU A 1 91 ? 4.309 16.065 -16.912 1.00 91.69 91 LEU A N 1
ATOM 758 C CA . LEU A 1 91 ? 3.641 15.068 -17.746 1.00 91.69 91 LEU A CA 1
ATOM 759 C C . LEU A 1 91 ? 2.254 15.534 -18.200 1.00 91.69 91 LEU A C 1
ATOM 761 O O . LEU A 1 91 ? 1.459 16.034 -17.392 1.00 91.69 91 LEU A O 1
ATOM 765 N N . SER A 1 92 ? 1.942 15.271 -19.469 1.00 93.56 92 SER A N 1
ATOM 766 C CA . SER A 1 92 ? 0.583 15.333 -20.015 1.00 93.56 92 SER A CA 1
ATOM 767 C C . SER A 1 92 ? -0.332 14.283 -19.372 1.00 93.56 92 SER A C 1
ATOM 769 O O . SER A 1 92 ? 0.132 13.329 -18.745 1.00 93.56 92 SER A O 1
ATOM 771 N N . GLU A 1 93 ? -1.651 14.426 -19.518 1.00 87.56 93 GLU A N 1
ATOM 772 C CA . GLU A 1 93 ? -2.597 13.452 -18.951 1.00 87.56 93 GLU A CA 1
ATOM 773 C C . GLU A 1 93 ? -2.395 12.031 -19.494 1.00 87.56 93 GLU A C 1
ATOM 775 O O . GLU A 1 93 ? -2.473 11.068 -18.728 1.00 87.56 93 GLU A O 1
ATOM 780 N N . ASP A 1 94 ? -2.087 11.889 -20.783 1.00 90.50 94 ASP A N 1
ATOM 781 C CA . ASP A 1 94 ? -1.857 10.584 -21.407 1.00 90.50 94 ASP A CA 1
ATOM 782 C C . ASP A 1 94 ? -0.561 9.939 -20.909 1.00 90.50 94 ASP A C 1
ATOM 784 O O . ASP A 1 94 ? -0.532 8.747 -20.596 1.00 90.50 94 ASP A O 1
ATOM 788 N N . GLU A 1 95 ? 0.500 10.727 -20.734 1.00 91.88 95 GLU A N 1
ATOM 789 C CA . GLU A 1 95 ? 1.744 10.241 -20.134 1.00 91.88 95 GLU A CA 1
ATOM 790 C C . GLU A 1 95 ? 1.556 9.860 -18.668 1.00 91.88 95 GLU A C 1
ATOM 792 O O . GLU A 1 95 ? 2.104 8.852 -18.226 1.00 91.88 95 GLU A O 1
ATOM 797 N N . ARG A 1 96 ? 0.748 10.608 -17.905 1.00 88.88 96 ARG A N 1
ATOM 798 C CA . ARG A 1 96 ? 0.411 10.229 -16.525 1.00 88.88 96 ARG A CA 1
ATOM 799 C C . ARG A 1 96 ? -0.350 8.912 -16.481 1.00 88.88 96 ARG A C 1
ATOM 801 O O . ARG A 1 96 ? -0.042 8.098 -15.624 1.00 88.88 96 ARG A O 1
ATOM 808 N N . LYS A 1 97 ? -1.289 8.673 -17.400 1.00 85.06 97 LYS A N 1
ATOM 809 C CA . LYS A 1 97 ? -2.019 7.396 -17.500 1.00 85.06 97 LYS A CA 1
ATOM 810 C C . LYS A 1 97 ? -1.121 6.232 -17.920 1.00 85.06 97 LYS A C 1
ATOM 812 O O . LYS A 1 97 ? -1.322 5.107 -17.468 1.00 85.06 97 LYS A O 1
ATOM 817 N N . LYS A 1 98 ? -0.144 6.489 -18.793 1.00 88.19 98 LYS A N 1
ATOM 818 C CA . LYS A 1 98 ? 0.745 5.454 -19.333 1.00 88.19 98 LYS A CA 1
ATOM 819 C C . LYS A 1 98 ? 1.909 5.122 -18.399 1.00 88.19 98 LYS A C 1
ATOM 821 O O . LYS A 1 98 ? 2.238 3.955 -18.226 1.00 88.19 98 LYS A O 1
ATOM 826 N N . TYR A 1 99 ? 2.523 6.136 -17.795 1.00 89.62 99 TYR A N 1
ATOM 827 C CA . TYR A 1 99 ? 3.773 6.011 -17.041 1.00 89.62 99 TYR A CA 1
ATOM 828 C C . TYR A 1 99 ? 3.641 6.397 -15.562 1.00 89.62 99 TYR A C 1
ATOM 830 O O . TYR A 1 99 ? 4.567 6.182 -14.787 1.00 89.62 99 TYR A O 1
ATOM 838 N N . GLY A 1 100 ? 2.515 6.959 -15.120 1.00 89.25 100 GLY A N 1
ATOM 839 C CA . GLY A 1 100 ? 2.401 7.523 -13.772 1.00 89.25 100 GLY A CA 1
ATOM 840 C C . GLY A 1 100 ? 2.636 6.511 -12.652 1.00 89.25 100 GLY A C 1
ATOM 841 O O . GLY A 1 100 ? 3.286 6.859 -11.671 1.00 89.25 100 GLY A O 1
ATOM 842 N N . TYR A 1 101 ? 2.189 5.259 -12.810 1.00 89.12 101 TYR A N 1
ATOM 843 C CA . TYR A 1 101 ? 2.443 4.213 -11.815 1.00 89.12 101 TYR A CA 1
ATOM 844 C C . TYR A 1 101 ? 3.932 3.873 -11.699 1.00 89.12 101 TYR A C 1
ATOM 846 O O . TYR A 1 101 ? 4.477 3.949 -10.601 1.00 89.12 101 TYR A O 1
ATOM 854 N N . ILE A 1 102 ? 4.597 3.539 -12.814 1.00 89.44 102 ILE A N 1
ATOM 855 C CA . ILE A 1 102 ? 6.015 3.148 -12.794 1.00 89.44 102 ILE A CA 1
ATOM 856 C C . ILE A 1 102 ? 6.890 4.299 -12.288 1.00 89.44 102 ILE A C 1
ATOM 858 O O . ILE A 1 102 ? 7.807 4.092 -11.494 1.00 89.44 102 ILE A O 1
ATOM 862 N N . LEU A 1 103 ? 6.533 5.536 -12.651 1.00 91.00 103 LEU A N 1
ATOM 863 C CA . LEU A 1 103 ? 7.228 6.719 -12.171 1.00 91.00 103 LEU A CA 1
ATOM 864 C C . LEU A 1 103 ? 6.977 6.971 -10.679 1.00 91.00 103 LEU A C 1
ATOM 866 O O . LEU A 1 103 ? 7.898 7.327 -9.955 1.00 91.00 103 LEU A O 1
ATOM 870 N N . ALA A 1 104 ? 5.757 6.773 -10.181 1.00 91.19 104 ALA A N 1
ATOM 871 C CA . ALA A 1 104 ? 5.489 6.875 -8.751 1.00 91.19 104 ALA A CA 1
ATOM 872 C C . ALA A 1 104 ? 6.224 5.776 -7.968 1.00 91.19 104 ALA A C 1
ATOM 874 O O . ALA A 1 104 ? 6.862 6.081 -6.960 1.00 91.19 104 ALA A O 1
ATOM 875 N N . ALA A 1 105 ? 6.202 4.527 -8.444 1.00 89.38 105 ALA A N 1
ATOM 876 C CA . ALA A 1 105 ? 6.837 3.387 -7.779 1.00 89.38 105 ALA A CA 1
ATOM 877 C C . ALA A 1 105 ? 8.341 3.614 -7.589 1.00 89.38 105 ALA A C 1
ATOM 879 O O . ALA A 1 105 ? 8.859 3.404 -6.495 1.00 89.38 105 ALA A O 1
ATOM 880 N N . GLY A 1 106 ? 9.008 4.167 -8.604 1.00 88.69 106 GLY A N 1
ATOM 881 C CA . GLY A 1 106 ? 10.427 4.510 -8.543 1.00 88.69 106 GLY A CA 1
ATOM 882 C C . GLY A 1 106 ? 10.801 5.703 -7.650 1.00 88.69 106 GLY A C 1
ATOM 883 O O . GLY A 1 106 ? 11.983 5.925 -7.375 1.00 88.69 106 GLY A O 1
ATOM 884 N N . ILE A 1 107 ? 9.823 6.504 -7.202 1.00 90.38 107 ILE A N 1
ATOM 885 C CA . ILE A 1 107 ? 10.049 7.677 -6.333 1.00 90.38 107 ILE A CA 1
ATOM 886 C C . ILE A 1 107 ? 9.647 7.390 -4.889 1.00 90.38 107 ILE A C 1
ATOM 888 O O . ILE A 1 107 ? 10.394 7.730 -3.972 1.00 90.38 107 ILE A O 1
ATOM 892 N N . VAL A 1 108 ? 8.451 6.833 -4.683 1.00 89.50 108 VAL A N 1
ATOM 893 C CA . VAL A 1 108 ? 7.834 6.675 -3.355 1.00 89.50 108 VAL A CA 1
ATOM 894 C C . VAL A 1 108 ? 7.740 5.220 -2.890 1.00 89.50 108 VAL A C 1
ATOM 896 O O . VAL A 1 108 ? 7.313 4.990 -1.762 1.00 89.50 108 VAL A O 1
ATOM 899 N N . GLY A 1 109 ? 8.146 4.263 -3.726 1.00 88.00 109 GLY A N 1
ATOM 900 C CA . GLY A 1 109 ? 7.969 2.830 -3.491 1.00 88.00 109 GLY A CA 1
ATOM 901 C C . GLY A 1 109 ? 6.650 2.292 -4.063 1.00 88.00 109 GLY A C 1
ATOM 902 O O . GLY A 1 109 ? 5.688 3.053 -4.232 1.00 88.00 109 GLY A O 1
ATOM 903 N N . PRO A 1 110 ? 6.584 0.989 -4.391 1.00 84.62 110 PRO A N 1
ATOM 904 C CA . PRO A 1 110 ? 5.456 0.387 -5.102 1.00 84.62 110 PRO A CA 1
ATOM 905 C C . PRO A 1 110 ? 4.14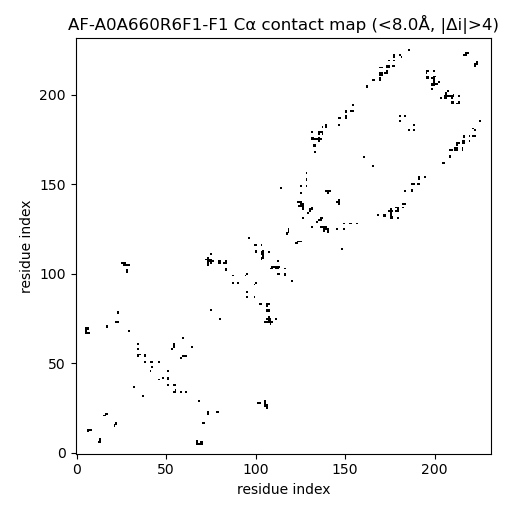4 0.425 -4.307 1.00 84.62 110 PRO A C 1
ATOM 907 O O . PRO A 1 110 ? 3.081 0.617 -4.903 1.00 84.62 110 PRO A O 1
ATOM 910 N N . GLU A 1 111 ? 4.187 0.306 -2.977 1.00 82.81 111 GLU A N 1
ATOM 911 C CA . GLU A 1 111 ? 2.994 0.333 -2.124 1.00 82.81 111 GLU A CA 1
ATOM 912 C C . GLU A 1 111 ? 2.356 1.725 -2.104 1.00 82.81 111 GLU A C 1
ATOM 914 O O . GLU A 1 111 ? 1.161 1.880 -2.375 1.00 82.81 111 GLU A O 1
ATOM 919 N N . ALA A 1 112 ? 3.162 2.756 -1.830 1.00 86.56 112 ALA A N 1
ATOM 920 C CA . ALA A 1 112 ? 2.701 4.141 -1.807 1.00 86.56 112 ALA A CA 1
ATOM 921 C C . ALA A 1 112 ? 2.258 4.606 -3.201 1.00 86.56 112 ALA A C 1
ATOM 923 O O . ALA A 1 112 ? 1.247 5.298 -3.331 1.00 86.56 112 ALA A O 1
ATOM 924 N N . ALA A 1 113 ? 2.979 4.187 -4.244 1.00 89.56 113 ALA A N 1
ATOM 925 C CA . ALA A 1 113 ? 2.633 4.471 -5.627 1.00 89.56 113 ALA A CA 1
ATOM 926 C C . ALA A 1 113 ? 1.290 3.869 -6.021 1.00 89.56 113 ALA A C 1
ATOM 928 O O . ALA A 1 113 ? 0.482 4.562 -6.629 1.00 89.56 113 ALA A O 1
ATOM 929 N N . LYS A 1 114 ? 1.020 2.617 -5.637 1.00 83.19 114 LYS A N 1
ATOM 930 C CA . LYS A 1 114 ? -0.266 1.966 -5.901 1.00 83.19 114 LYS A CA 1
ATOM 931 C C . LYS A 1 114 ? -1.416 2.729 -5.249 1.00 83.19 114 LYS A C 1
ATOM 933 O O . LYS A 1 114 ? -2.352 3.109 -5.940 1.00 83.19 114 LYS A O 1
ATOM 938 N N . ALA A 1 115 ? -1.304 3.043 -3.957 1.00 80.62 115 ALA A N 1
ATOM 939 C CA . ALA A 1 115 ? -2.334 3.798 -3.240 1.00 80.62 115 ALA A CA 1
ATOM 940 C C . ALA A 1 115 ? -2.567 5.199 -3.839 1.00 80.62 115 ALA A C 1
ATOM 942 O O . ALA A 1 115 ? -3.710 5.633 -4.007 1.00 80.62 115 ALA A O 1
ATOM 943 N N . PHE A 1 116 ? -1.486 5.901 -4.194 1.00 86.12 116 PHE A N 1
ATOM 944 C CA . PHE A 1 116 ? -1.562 7.198 -4.863 1.00 86.12 116 PHE A CA 1
ATOM 945 C C . PHE A 1 116 ? -2.244 7.090 -6.228 1.00 86.12 116 PHE A C 1
ATOM 947 O O . PHE A 1 116 ? -3.157 7.855 -6.526 1.00 86.12 116 PHE A O 1
ATOM 954 N N . TYR A 1 117 ? -1.821 6.130 -7.046 1.00 81.44 117 TYR A N 1
ATOM 955 C CA . TYR A 1 117 ? -2.280 5.983 -8.420 1.00 81.44 117 TYR A CA 1
ATOM 956 C C . TYR A 1 117 ? -3.728 5.489 -8.504 1.00 81.44 117 TYR A C 1
ATOM 958 O O . TYR A 1 117 ? -4.489 5.990 -9.330 1.00 81.44 117 TYR A O 1
ATOM 966 N N . ASP A 1 118 ? -4.141 4.600 -7.597 1.00 74.00 118 ASP A N 1
ATOM 967 C CA . ASP A 1 118 ? -5.537 4.178 -7.444 1.00 74.00 118 ASP A CA 1
ATOM 968 C C . ASP A 1 118 ? -6.440 5.375 -7.114 1.00 74.00 118 ASP A C 1
ATOM 970 O O . ASP A 1 118 ? -7.510 5.529 -7.703 1.00 74.00 118 ASP A O 1
ATOM 974 N N . THR A 1 119 ? -5.983 6.272 -6.235 1.00 72.88 119 THR A N 1
ATOM 975 C CA . THR A 1 119 ? -6.707 7.511 -5.908 1.00 72.88 119 THR A CA 1
ATOM 976 C C . THR A 1 119 ? -6.725 8.479 -7.097 1.00 72.88 119 THR A C 1
ATOM 978 O O . THR A 1 119 ? -7.758 9.072 -7.404 1.00 72.88 119 THR A O 1
ATOM 981 N N . TYR A 1 120 ? -5.592 8.616 -7.790 1.00 73.94 120 TYR A N 1
ATOM 982 C CA . TYR A 1 120 ? -5.399 9.551 -8.898 1.00 73.94 120 TYR A CA 1
ATOM 983 C C . TYR A 1 120 ? -6.216 9.184 -10.147 1.00 73.94 120 TYR A C 1
ATOM 985 O O . TYR A 1 120 ? -6.878 10.048 -10.714 1.00 73.94 120 TYR A O 1
ATOM 993 N N . LEU A 1 121 ? -6.196 7.916 -10.576 1.00 65.00 121 LEU A N 1
ATOM 994 C CA . LEU A 1 121 ? -6.888 7.470 -11.790 1.00 65.00 121 LEU A CA 1
ATOM 995 C C . LEU A 1 121 ? -8.372 7.194 -11.580 1.00 65.00 121 LEU A C 1
ATOM 997 O O . LEU A 1 121 ? -9.180 7.512 -12.450 1.00 65.00 121 LEU A O 1
ATOM 1001 N N . LYS A 1 122 ? -8.739 6.547 -10.468 1.00 58.84 122 LYS A N 1
ATOM 1002 C CA . LYS A 1 122 ? -10.124 6.103 -10.264 1.00 58.84 122 LYS A CA 1
ATOM 1003 C C . LYS A 1 122 ? -11.003 7.185 -9.640 1.00 58.84 122 LYS A C 1
ATOM 1005 O O . LYS A 1 122 ? -12.179 6.919 -9.406 1.00 58.84 122 LYS A O 1
ATOM 1010 N N . GLY A 1 123 ? -10.444 8.357 -9.302 1.00 56.06 123 GLY A N 1
ATOM 1011 C CA . GLY A 1 123 ? -11.152 9.440 -8.603 1.00 56.06 123 GLY A CA 1
ATOM 1012 C C . GLY A 1 123 ? -11.856 8.974 -7.323 1.00 56.06 123 GLY A C 1
ATOM 1013 O O . GLY A 1 123 ? -12.789 9.616 -6.847 1.00 56.06 123 GLY A O 1
ATOM 1014 N N . SER A 1 124 ? -11.467 7.806 -6.810 1.00 56.38 124 SER A N 1
ATOM 1015 C CA . SER A 1 124 ? -12.194 7.113 -5.764 1.00 56.38 124 SER A CA 1
ATOM 1016 C C . SER A 1 124 ? -11.842 7.787 -4.454 1.00 56.38 124 SER A C 1
ATOM 1018 O O . SER A 1 124 ? -10.681 7.786 -4.045 1.00 56.38 124 SER A O 1
ATOM 1020 N N . GLN A 1 125 ? -12.844 8.370 -3.801 1.00 66.62 125 GLN A N 1
ATOM 1021 C CA . GLN A 1 125 ? -12.723 8.844 -2.430 1.00 66.62 125 GLN A CA 1
ATOM 1022 C C . GLN A 1 125 ? -12.623 7.624 -1.513 1.00 66.62 125 GLN A C 1
ATOM 1024 O O . GLN A 1 125 ? -13.597 7.220 -0.894 1.00 66.62 125 GLN A O 1
ATOM 1029 N N . ILE A 1 126 ? -11.454 6.980 -1.475 1.00 74.19 126 ILE A N 1
ATOM 1030 C CA . ILE A 1 126 ? -11.163 6.023 -0.412 1.00 74.19 126 ILE A CA 1
ATOM 1031 C C . ILE A 1 126 ? -11.038 6.862 0.857 1.00 74.19 126 ILE A C 1
ATOM 1033 O O . ILE A 1 126 ? -10.151 7.725 0.911 1.00 74.19 126 ILE A O 1
ATOM 1037 N N . PRO A 1 127 ? -11.883 6.640 1.873 1.00 85.06 127 PRO A N 1
ATOM 1038 C CA . PRO A 1 127 ? -11.804 7.426 3.085 1.00 85.06 127 PRO A CA 1
ATOM 1039 C C . PRO A 1 127 ? -10.430 7.221 3.738 1.00 85.06 127 PRO A C 1
ATOM 1041 O O . PRO A 1 127 ? -9.755 6.191 3.575 1.00 85.06 127 PRO A O 1
ATOM 1044 N N . SER A 1 128 ? -9.954 8.248 4.438 1.00 87.69 128 SER A N 1
ATOM 1045 C CA . SER A 1 128 ? -8.737 8.112 5.233 1.00 87.69 128 SER A CA 1
ATOM 1046 C C . SER A 1 128 ? -9.031 7.260 6.463 1.00 87.69 128 SER A C 1
ATOM 1048 O O . SER A 1 128 ? -10.158 7.243 6.963 1.00 87.69 128 SER A O 1
ATOM 1050 N N . VAL A 1 129 ? -8.013 6.571 6.978 1.00 92.69 129 VAL A N 1
ATOM 1051 C CA . VAL A 1 129 ? -8.171 5.748 8.184 1.00 92.69 129 VAL A CA 1
ATOM 1052 C C . VAL A 1 129 ? -8.696 6.591 9.351 1.00 92.69 129 VAL A C 1
ATOM 1054 O O . VAL A 1 129 ? -9.630 6.165 10.020 1.00 92.69 129 VAL A O 1
ATOM 1057 N N . ASP A 1 130 ? -8.205 7.823 9.530 1.00 92.31 130 ASP A N 1
ATOM 1058 C CA . ASP A 1 130 ? -8.727 8.742 10.547 1.00 92.31 130 ASP A CA 1
ATOM 1059 C C . ASP A 1 130 ? -10.219 9.056 10.352 1.00 92.31 130 ASP A C 1
ATOM 1061 O O . ASP A 1 130 ? -10.986 9.024 11.314 1.00 92.31 130 ASP A O 1
ATOM 1065 N N . THR A 1 131 ? -10.661 9.338 9.121 1.00 92.31 131 THR A N 1
ATOM 1066 C CA . THR A 1 131 ? -12.082 9.631 8.864 1.00 92.31 131 THR A CA 1
ATOM 1067 C C . THR A 1 131 ? -12.973 8.420 9.114 1.00 92.31 131 THR A C 1
ATOM 1069 O O . THR A 1 131 ? -14.055 8.577 9.676 1.00 92.31 131 THR A O 1
ATOM 1072 N N . VAL A 1 132 ? -12.505 7.214 8.785 1.00 95.12 132 VAL A N 1
ATOM 1073 C CA . VAL A 1 132 ? -13.231 5.974 9.081 1.00 95.12 132 VAL A CA 1
ATOM 1074 C C . VAL A 1 132 ? -13.308 5.760 10.591 1.00 95.12 132 VAL A C 1
ATOM 1076 O O . VAL A 1 132 ? -14.400 5.668 11.142 1.00 95.12 132 VAL A O 1
ATOM 1079 N N . LEU A 1 133 ? -12.165 5.729 11.280 1.00 96.62 133 LEU A N 1
ATOM 1080 C CA . LEU A 1 133 ? -12.089 5.319 12.684 1.00 96.62 133 LEU A CA 1
ATOM 1081 C C . LEU A 1 133 ? -12.640 6.368 13.654 1.00 96.62 133 LEU A C 1
ATOM 1083 O O . LEU A 1 133 ? -13.271 6.005 14.646 1.00 96.62 133 LEU A O 1
ATOM 1087 N N . PHE A 1 134 ? -12.445 7.661 13.385 1.00 96.06 134 PHE A N 1
ATOM 1088 C CA . PHE A 1 134 ? -12.819 8.727 14.322 1.00 96.06 134 PHE A CA 1
ATOM 1089 C C . PHE A 1 134 ? -14.095 9.470 13.929 1.00 96.06 134 PHE A C 1
ATOM 1091 O O . PHE A 1 134 ? -14.850 9.863 14.817 1.00 96.06 134 PHE A O 1
ATOM 1098 N N . ASN A 1 135 ? -14.382 9.605 12.631 1.00 94.56 135 ASN A N 1
ATOM 1099 C CA . ASN A 1 135 ? -15.550 10.356 12.151 1.00 94.56 135 ASN A CA 1
ATOM 1100 C C . ASN A 1 135 ? -16.677 9.451 11.624 1.00 94.56 135 ASN A C 1
ATOM 1102 O O . ASN A 1 135 ? -17.798 9.926 11.442 1.00 94.56 135 ASN A O 1
ATOM 1106 N N . GLY A 1 136 ? -16.413 8.156 11.420 1.00 92.44 136 GLY A N 1
ATOM 1107 C CA . GLY A 1 136 ? -17.401 7.191 10.942 1.00 92.44 136 GLY A CA 1
ATOM 1108 C C . GLY A 1 136 ? -17.744 7.342 9.462 1.00 92.44 136 GLY A C 1
ATOM 1109 O O . GLY A 1 136 ? -18.895 7.115 9.093 1.00 92.44 136 GLY A O 1
ATOM 1110 N N . ASP A 1 137 ? -16.779 7.755 8.635 1.00 91.19 137 ASP A N 1
ATOM 1111 C CA . ASP A 1 137 ? -16.939 7.794 7.180 1.00 91.19 137 ASP A CA 1
ATOM 1112 C C . ASP A 1 137 ? -17.050 6.368 6.613 1.00 91.19 137 ASP A C 1
ATOM 1114 O O . ASP A 1 137 ? -16.137 5.555 6.760 1.00 91.19 137 ASP A O 1
ATOM 1118 N N . VAL A 1 138 ? -18.185 6.072 5.977 1.00 87.00 138 VAL A N 1
ATOM 1119 C CA . VAL A 1 138 ? -18.516 4.762 5.392 1.00 87.00 138 VAL A CA 1
ATOM 1120 C C . VAL A 1 138 ? -18.600 4.805 3.867 1.00 87.00 138 VAL A C 1
ATOM 1122 O O . VAL A 1 138 ? -19.198 3.917 3.261 1.00 87.00 138 VAL A O 1
ATOM 1125 N N . ASN A 1 139 ? -17.997 5.810 3.223 1.00 85.81 139 ASN A N 1
ATOM 1126 C CA . ASN A 1 139 ? -17.889 5.891 1.762 1.00 85.81 139 ASN A CA 1
ATOM 1127 C C . ASN A 1 139 ? -16.887 4.857 1.213 1.00 85.81 139 ASN A C 1
ATOM 1129 O O . ASN A 1 139 ? -15.899 5.180 0.559 1.00 85.81 139 ASN A O 1
ATOM 1133 N N . VAL A 1 140 ? -17.125 3.582 1.512 1.00 83.12 140 VAL A N 1
ATOM 1134 C CA . VAL A 1 140 ? -16.295 2.462 1.088 1.00 83.12 140 VAL A CA 1
ATOM 1135 C C . VAL A 1 140 ? -16.540 2.200 -0.406 1.00 83.12 140 VAL A C 1
ATOM 1137 O O . VAL A 1 140 ? -17.693 2.075 -0.831 1.00 83.12 140 VAL A O 1
ATOM 1140 N N . PRO A 1 141 ? -15.486 2.106 -1.235 1.00 80.75 141 PRO A N 1
ATOM 1141 C CA . PRO A 1 141 ? -15.638 1.765 -2.645 1.00 80.75 141 PRO A CA 1
ATOM 1142 C C . PRO A 1 141 ? -16.253 0.373 -2.836 1.00 80.75 141 PRO A C 1
ATOM 1144 O O . PRO A 1 141 ? -16.031 -0.523 -2.032 1.00 80.75 141 PRO A O 1
ATOM 1147 N N . LYS A 1 142 ? -16.955 0.150 -3.955 1.00 82.81 142 LYS A N 1
ATOM 1148 C CA . LYS A 1 142 ? -17.490 -1.183 -4.309 1.00 82.81 142 LYS A CA 1
ATOM 1149 C C . LYS A 1 142 ? -16.430 -2.153 -4.852 1.00 82.81 142 LYS A C 1
ATOM 1151 O O . LYS A 1 142 ? -16.674 -3.352 -4.922 1.00 82.81 142 LYS A O 1
ATOM 1156 N N . ASP A 1 143 ? -15.283 -1.633 -5.283 1.00 85.50 143 ASP A N 1
ATOM 1157 C CA . ASP A 1 143 ? -14.169 -2.415 -5.828 1.00 85.50 143 ASP A CA 1
ATOM 1158 C C . ASP A 1 143 ? -13.458 -3.179 -4.696 1.00 85.50 143 ASP A C 1
ATOM 1160 O O . ASP A 1 143 ? -12.897 -2.570 -3.783 1.00 85.50 143 ASP A O 1
ATOM 1164 N N . LEU A 1 144 ? -13.463 -4.514 -4.772 1.00 85.69 144 LEU A N 1
ATOM 1165 C CA . LEU A 1 144 ? -12.893 -5.400 -3.753 1.00 85.69 144 LEU A CA 1
ATOM 1166 C C . LEU A 1 144 ? -11.404 -5.130 -3.477 1.00 85.69 144 LEU A C 1
ATOM 1168 O O . LEU A 1 144 ? -10.959 -5.251 -2.335 1.00 85.69 144 LEU A O 1
ATOM 1172 N N . HIS A 1 145 ? -10.623 -4.733 -4.485 1.00 82.31 145 HIS A N 1
ATOM 1173 C CA . HIS A 1 145 ? -9.213 -4.403 -4.278 1.00 82.31 145 HIS A CA 1
ATOM 1174 C C . HIS A 1 145 ? -9.057 -3.141 -3.429 1.00 82.31 145 HIS A C 1
ATOM 1176 O O . HIS A 1 145 ? -8.179 -3.090 -2.567 1.00 82.31 145 HIS A O 1
ATOM 1182 N N . LEU A 1 146 ? -9.922 -2.142 -3.628 1.00 82.56 146 LEU A N 1
ATOM 1183 C CA . LEU A 1 146 ? -9.910 -0.914 -2.830 1.00 82.56 146 LEU A CA 1
ATOM 1184 C C . LEU A 1 146 ? -10.391 -1.163 -1.397 1.00 82.56 146 LEU A C 1
ATOM 1186 O O . LEU A 1 146 ? -9.823 -0.607 -0.458 1.00 82.56 146 LEU A O 1
ATOM 1190 N N . ILE A 1 147 ? -11.380 -2.041 -1.219 1.00 88.94 147 ILE A N 1
ATOM 1191 C CA . ILE A 1 147 ? -11.831 -2.500 0.101 1.00 88.94 147 ILE A CA 1
ATOM 1192 C C . ILE A 1 147 ? -10.678 -3.165 0.852 1.00 88.94 147 ILE A C 1
ATOM 1194 O O . ILE A 1 147 ? -10.364 -2.777 1.976 1.00 88.94 147 ILE A O 1
ATOM 1198 N N . ASN A 1 148 ? -10.009 -4.134 0.225 1.00 87.81 148 ASN A N 1
ATOM 1199 C CA . ASN A 1 148 ? -8.889 -4.838 0.848 1.00 87.81 148 ASN A CA 1
ATOM 1200 C C . ASN A 1 148 ? -7.709 -3.893 1.123 1.00 87.81 148 ASN A C 1
ATOM 1202 O O . ASN A 1 148 ? -7.046 -4.018 2.149 1.00 87.81 148 ASN A O 1
ATOM 1206 N N . SER A 1 149 ? -7.488 -2.892 0.266 1.00 85.19 149 SER A N 1
ATOM 1207 C CA . SER A 1 149 ? -6.525 -1.816 0.528 1.00 85.19 149 SER A CA 1
ATOM 1208 C C . SER A 1 149 ? -6.890 -1.012 1.784 1.00 85.19 149 SER A C 1
ATOM 1210 O O . SER A 1 149 ? -6.027 -0.755 2.623 1.00 85.19 149 SER A O 1
ATOM 1212 N N . LEU A 1 150 ? -8.168 -0.661 1.979 1.00 89.12 150 LEU A N 1
ATOM 1213 C CA . LEU A 1 150 ? -8.630 0.023 3.192 1.00 89.12 150 LEU A CA 1
ATOM 1214 C C . LEU A 1 150 ? -8.443 -0.841 4.451 1.00 89.12 150 LEU A C 1
ATOM 1216 O O . LEU A 1 150 ? -7.959 -0.327 5.457 1.00 89.12 150 LEU A O 1
ATOM 1220 N N . VAL A 1 151 ? -8.752 -2.141 4.384 1.00 93.25 151 VAL A N 1
ATOM 1221 C CA . VAL A 1 151 ? -8.510 -3.100 5.481 1.00 93.25 151 VAL A CA 1
ATOM 1222 C C . VAL A 1 151 ? -7.040 -3.099 5.891 1.00 93.25 151 VAL A C 1
ATOM 1224 O O . VAL A 1 151 ? -6.728 -2.905 7.065 1.00 93.25 151 VAL A O 1
ATOM 1227 N N . LEU A 1 152 ? -6.128 -3.248 4.924 1.00 90.00 152 LEU A N 1
ATOM 1228 C CA . LEU A 1 152 ? -4.688 -3.245 5.187 1.00 90.00 152 LEU A CA 1
ATOM 1229 C C . LEU A 1 152 ? -4.218 -1.918 5.788 1.00 90.00 152 LEU A C 1
ATOM 1231 O O . LEU A 1 152 ? -3.403 -1.925 6.703 1.00 90.00 152 LEU A O 1
ATOM 1235 N N . ARG A 1 153 ? -4.757 -0.781 5.331 1.00 90.81 153 ARG A N 1
ATOM 1236 C CA . ARG A 1 153 ? -4.433 0.541 5.893 1.00 90.81 153 ARG A CA 1
ATOM 1237 C C . ARG A 1 153 ? -4.906 0.698 7.339 1.00 90.81 153 ARG A C 1
ATOM 1239 O O . ARG A 1 153 ? -4.196 1.312 8.128 1.00 90.81 153 ARG A O 1
ATOM 1246 N N . ILE A 1 154 ? -6.076 0.161 7.692 1.00 95.69 154 ILE A N 1
ATOM 1247 C CA . ILE A 1 154 ? -6.587 0.171 9.074 1.00 95.69 154 ILE A CA 1
ATOM 1248 C C . ILE A 1 154 ? -5.703 -0.699 9.977 1.00 95.69 154 ILE A C 1
ATOM 1250 O O . ILE A 1 154 ? -5.309 -0.257 11.054 1.00 95.69 154 ILE A O 1
ATOM 1254 N N . ILE A 1 155 ? -5.344 -1.903 9.524 1.00 96.19 155 ILE A N 1
ATOM 1255 C CA . ILE A 1 155 ? -4.437 -2.808 10.248 1.00 96.19 155 ILE A CA 1
ATOM 1256 C C . ILE A 1 155 ? -3.061 -2.156 10.442 1.00 96.19 155 ILE A C 1
ATOM 1258 O O . ILE A 1 155 ? -2.534 -2.134 11.554 1.00 96.19 155 ILE A O 1
ATOM 1262 N N . ASP A 1 156 ? -2.495 -1.576 9.380 1.00 92.56 156 ASP A N 1
ATOM 1263 C CA . ASP A 1 156 ? -1.202 -0.891 9.435 1.00 92.56 156 ASP A CA 1
ATOM 1264 C C . ASP A 1 156 ? -1.234 0.290 10.414 1.00 92.56 156 ASP A C 1
ATOM 1266 O O . ASP A 1 156 ? -0.332 0.427 11.243 1.00 92.56 156 ASP A O 1
ATOM 1270 N N . PHE A 1 157 ? -2.308 1.087 10.387 1.00 95.19 157 PHE A N 1
ATOM 1271 C CA . PHE A 1 157 ? -2.534 2.159 11.353 1.00 95.19 157 PHE A CA 1
ATOM 1272 C C . PHE A 1 157 ? -2.528 1.625 12.783 1.00 95.19 157 PHE A C 1
ATOM 1274 O O . PHE A 1 157 ? -1.735 2.099 13.590 1.00 95.19 157 PHE A O 1
ATOM 1281 N N . PHE A 1 158 ? -3.341 0.615 13.102 1.00 96.19 158 PHE A N 1
ATOM 1282 C CA . PHE A 1 158 ? -3.387 0.071 14.460 1.00 96.19 158 PHE A CA 1
ATOM 1283 C C . PHE A 1 158 ? -2.047 -0.517 14.915 1.00 96.19 158 PHE A C 1
ATOM 1285 O O . PHE A 1 158 ? -1.677 -0.366 16.077 1.00 96.19 158 PHE A O 1
ATOM 1292 N N . SER A 1 159 ? -1.280 -1.119 14.004 1.00 92.88 159 SER A N 1
ATOM 1293 C CA . SER A 1 159 ? 0.041 -1.662 14.332 1.00 92.88 159 SER A CA 1
ATOM 1294 C C . SER A 1 159 ? 1.067 -0.584 14.714 1.00 92.88 159 SER A C 1
ATOM 1296 O O . SER A 1 159 ? 1.937 -0.832 15.547 1.00 92.88 159 SER A O 1
ATOM 1298 N N . LYS A 1 160 ? 0.955 0.624 14.145 1.00 93.50 160 LYS A N 1
ATOM 1299 C CA . LYS A 1 160 ? 1.955 1.702 14.273 1.00 93.50 160 LYS A CA 1
ATOM 1300 C C . LYS A 1 160 ? 1.505 2.892 15.116 1.00 93.50 160 LYS A C 1
ATOM 1302 O O . LYS A 1 160 ? 2.341 3.713 15.473 1.00 93.50 160 LYS A O 1
ATOM 1307 N N . VAL A 1 161 ? 0.210 3.029 15.393 1.00 94.31 161 VAL A N 1
ATOM 1308 C CA . VAL A 1 161 ? -0.351 4.205 16.069 1.00 94.31 161 VAL A CA 1
ATOM 1309 C C . VAL A 1 161 ? 0.155 4.319 17.506 1.00 94.31 161 VAL A C 1
ATOM 1311 O O . VAL A 1 161 ? 0.231 3.323 18.226 1.00 94.31 161 VAL A O 1
ATOM 1314 N N . ASP A 1 162 ? 0.469 5.537 17.940 1.00 94.06 162 ASP A N 1
ATOM 1315 C CA . ASP A 1 162 ? 0.757 5.826 19.344 1.00 94.06 162 ASP A CA 1
ATOM 1316 C C . ASP A 1 162 ? -0.492 5.644 20.212 1.00 94.06 162 ASP A C 1
ATOM 1318 O O . ASP A 1 162 ? -1.587 6.080 19.839 1.00 94.06 162 ASP A O 1
ATOM 1322 N N . ARG A 1 163 ? -0.312 5.080 21.413 1.00 95.38 163 ARG A N 1
ATOM 1323 C CA . ARG A 1 163 ? -1.376 4.877 22.411 1.00 95.38 163 ARG A CA 1
ATOM 1324 C C . ARG A 1 163 ? -2.269 6.112 22.580 1.00 95.38 163 ARG A C 1
ATOM 1326 O O . ARG A 1 163 ? -3.491 6.016 22.507 1.00 95.38 163 ARG A O 1
ATOM 1333 N N . SER A 1 164 ? -1.655 7.288 22.699 1.00 95.00 164 SER A N 1
ATOM 1334 C CA . SER A 1 164 ? -2.335 8.570 22.936 1.00 95.00 164 SER A CA 1
ATOM 1335 C C . SER A 1 164 ? -3.353 8.970 21.862 1.00 95.00 164 SER A C 1
ATOM 1337 O O . SER A 1 164 ? -4.222 9.803 22.117 1.00 95.00 164 SER A O 1
ATOM 1339 N N . ARG A 1 165 ? -3.268 8.409 20.647 1.00 94.94 165 ARG A N 1
ATOM 1340 C CA . ARG A 1 165 ? -4.239 8.684 19.579 1.00 94.94 165 ARG A CA 1
ATOM 1341 C C . ARG A 1 165 ? -5.513 7.854 19.678 1.00 94.94 165 ARG A C 1
ATOM 1343 O O . ARG A 1 165 ? -6.518 8.261 19.092 1.00 94.94 165 ARG A O 1
ATOM 1350 N N . ILE A 1 166 ? -5.471 6.715 20.361 1.00 96.12 166 ILE A N 1
ATOM 1351 C CA . ILE A 1 166 ? -6.587 5.763 20.449 1.00 96.12 166 ILE A CA 1
ATOM 1352 C C . ILE A 1 166 ? -7.164 5.656 21.864 1.00 96.12 166 ILE A C 1
ATOM 1354 O O . ILE A 1 166 ? -8.353 5.374 22.001 1.00 96.12 166 ILE A O 1
ATOM 1358 N N . GLU A 1 167 ? -6.365 5.961 22.885 1.00 96.44 167 GLU A N 1
ATOM 1359 C CA . GLU A 1 167 ? -6.786 5.985 24.285 1.00 96.44 167 GLU A CA 1
ATOM 1360 C C . GLU A 1 167 ? -7.930 6.985 24.519 1.00 96.44 167 GLU A C 1
ATOM 1362 O O . GLU A 1 167 ? -7.905 8.130 24.051 1.00 96.44 167 GLU A O 1
ATOM 1367 N N . GLY A 1 168 ? -8.974 6.529 25.210 1.00 96.25 168 GLY A N 1
ATOM 1368 C CA . GLY A 1 168 ? -10.202 7.285 25.464 1.00 96.25 168 GLY A CA 1
ATOM 1369 C C . GLY A 1 168 ? -11.136 7.409 24.253 1.00 96.25 168 GLY A C 1
ATOM 1370 O O . GLY A 1 168 ? -12.160 8.095 24.330 1.00 96.25 168 GLY A O 1
ATOM 1371 N N . ARG A 1 169 ? -10.803 6.787 23.113 1.00 97.31 169 ARG A N 1
ATOM 1372 C CA . ARG A 1 169 ? -11.618 6.784 21.882 1.00 97.31 169 ARG A CA 1
ATOM 1373 C C . ARG A 1 169 ? -12.140 5.400 21.511 1.00 97.31 169 ARG A C 1
ATOM 1375 O O . ARG A 1 169 ? -12.742 5.254 20.449 1.00 97.31 169 ARG A O 1
ATOM 1382 N N . GLU A 1 170 ? -11.972 4.408 22.374 1.00 97.44 170 GLU A N 1
ATOM 1383 C CA . GLU A 1 170 ? -12.264 2.991 22.139 1.00 97.44 170 GLU A CA 1
ATOM 1384 C C . GLU A 1 170 ? -13.714 2.790 21.706 1.00 97.44 170 GLU A C 1
ATOM 1386 O O . GLU A 1 170 ? -13.986 2.186 20.670 1.00 97.44 170 GLU A O 1
ATOM 1391 N N . LYS A 1 171 ? -14.651 3.406 22.433 1.00 96.94 171 LYS A N 1
ATOM 1392 C CA . LYS A 1 171 ? -16.084 3.357 22.114 1.00 96.94 171 LYS A CA 1
ATOM 1393 C C . LYS A 1 171 ? -16.407 3.972 20.751 1.00 96.94 171 LYS A C 1
ATOM 1395 O O . LYS A 1 171 ? -17.262 3.466 20.025 1.00 96.94 171 LYS A O 1
ATOM 1400 N N . THR A 1 172 ? -15.745 5.074 20.401 1.00 97.69 172 THR A N 1
ATOM 1401 C CA . THR A 1 172 ? -15.922 5.740 19.102 1.00 97.69 172 THR A CA 1
ATOM 1402 C C . THR A 1 172 ? -15.389 4.864 17.975 1.00 97.69 172 THR A C 1
ATOM 1404 O O . THR A 1 172 ? -16.087 4.666 16.982 1.00 97.69 172 THR A O 1
ATOM 1407 N N . ILE A 1 173 ? -14.193 4.297 18.157 1.00 97.81 173 ILE A N 1
ATOM 1408 C CA . ILE A 1 173 ? -13.563 3.381 17.203 1.00 97.81 173 ILE A CA 1
ATOM 1409 C C . ILE A 1 173 ? -14.453 2.153 16.995 1.00 97.81 173 ILE A C 1
ATOM 1411 O O . ILE A 1 173 ? -14.798 1.853 15.856 1.00 97.81 173 ILE A O 1
ATOM 1415 N N . ALA A 1 174 ? -14.901 1.499 18.070 1.00 97.12 174 ALA A N 1
ATOM 1416 C CA . ALA A 1 174 ? -15.781 0.333 18.008 1.00 97.12 174 ALA A CA 1
ATOM 1417 C C . ALA A 1 174 ? -17.089 0.634 17.261 1.00 97.12 174 ALA A C 1
ATOM 1419 O O . ALA A 1 174 ? -17.443 -0.062 16.310 1.00 97.12 174 ALA A O 1
ATOM 1420 N N . LYS A 1 175 ? -17.769 1.733 17.612 1.00 96.50 175 LYS A N 1
ATOM 1421 C CA . LYS A 1 175 ? -18.995 2.169 16.926 1.00 96.50 175 LYS A CA 1
ATOM 1422 C C . LYS A 1 175 ? -18.771 2.393 15.429 1.00 96.50 175 LYS A C 1
ATOM 1424 O O . LYS A 1 175 ? -19.620 2.040 14.613 1.00 96.50 175 LYS A O 1
ATOM 1429 N N . ASN A 1 176 ? -17.660 3.019 15.057 1.00 97.00 176 ASN A N 1
ATOM 1430 C CA . ASN A 1 176 ? -17.370 3.324 13.660 1.00 97.00 176 ASN A CA 1
ATOM 1431 C C . ASN A 1 176 ? -16.932 2.080 12.872 1.00 97.00 176 ASN A C 1
ATOM 1433 O O . ASN A 1 176 ? -17.332 1.931 11.721 1.00 97.00 176 ASN A O 1
ATOM 1437 N N . LEU A 1 177 ? -16.199 1.153 13.493 1.00 96.62 177 LEU A N 1
ATOM 1438 C CA . LEU A 1 177 ? -15.890 -0.157 12.917 1.00 96.62 177 LEU A CA 1
ATOM 1439 C C . LEU A 1 177 ? -17.153 -1.003 12.712 1.00 96.62 177 LEU A C 1
ATOM 1441 O O . LEU A 1 177 ? -17.295 -1.626 11.664 1.00 96.62 177 LEU A O 1
ATOM 1445 N N . SER A 1 178 ? -18.100 -0.968 13.651 1.00 94.75 178 SER A N 1
ATOM 1446 C CA . SER A 1 178 ? -19.406 -1.613 13.479 1.00 94.75 178 SER A CA 1
ATOM 1447 C C . SER A 1 178 ? -20.153 -1.063 12.262 1.00 94.75 178 SER A C 1
ATOM 1449 O O . SER A 1 178 ? -20.544 -1.824 11.376 1.00 94.75 178 SER A O 1
ATOM 1451 N N . LYS A 1 179 ? -20.245 0.266 12.120 1.00 94.12 179 LYS A N 1
ATOM 1452 C CA . LYS A 1 179 ? -20.818 0.886 10.911 1.00 94.12 179 LYS A CA 1
ATOM 1453 C C . LYS A 1 179 ? -20.085 0.474 9.634 1.00 94.12 179 LYS A C 1
ATOM 1455 O O . LYS A 1 179 ? -20.728 0.216 8.619 1.00 94.12 179 LYS A O 1
ATOM 1460 N N . LEU A 1 180 ? -18.754 0.421 9.673 1.00 94.06 180 LEU A N 1
ATOM 1461 C CA . LEU A 1 180 ? -17.931 0.018 8.535 1.00 94.06 180 LEU A CA 1
ATOM 1462 C C . LEU A 1 180 ? -18.228 -1.426 8.107 1.00 94.06 180 LEU A C 1
ATOM 1464 O O . LEU A 1 180 ? -18.335 -1.686 6.910 1.00 94.06 180 LEU A O 1
ATOM 1468 N N . SER A 1 181 ? -18.425 -2.338 9.066 1.00 93.06 181 SER A N 1
ATOM 1469 C CA . SER A 1 181 ? -18.727 -3.753 8.801 1.00 93.06 181 SER A CA 1
ATOM 1470 C C . SER A 1 181 ? -19.974 -3.953 7.931 1.00 93.06 181 SER A C 1
ATOM 1472 O O . SER A 1 181 ? -20.039 -4.894 7.146 1.00 93.06 181 SER A O 1
ATOM 1474 N N . GLN A 1 182 ? -20.933 -3.025 8.000 1.00 90.81 182 GLN A N 1
ATOM 1475 C CA . GLN A 1 182 ? -22.167 -3.053 7.208 1.00 90.81 182 GLN A CA 1
ATOM 1476 C C . GLN A 1 182 ? -21.958 -2.635 5.741 1.00 90.81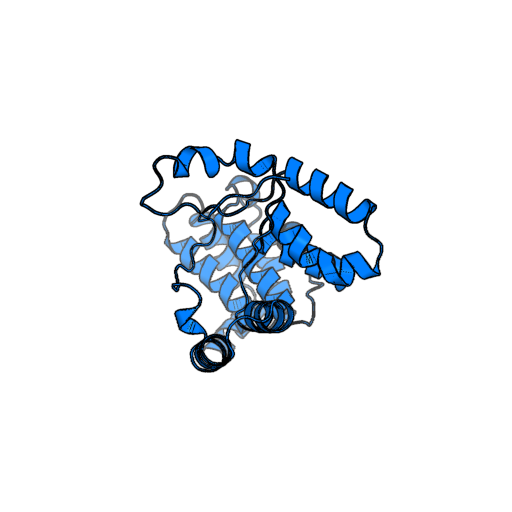 182 GLN A C 1
ATOM 1478 O O . GLN A 1 182 ? -22.831 -2.860 4.906 1.00 90.81 182 GLN A O 1
ATOM 1483 N N . HIS A 1 183 ? -20.817 -2.017 5.419 1.00 91.00 183 HIS A N 1
ATOM 1484 C CA . HIS A 1 183 ? -20.522 -1.423 4.110 1.00 91.00 183 HIS A CA 1
ATOM 1485 C C . HIS A 1 183 ? -19.400 -2.154 3.357 1.00 91.00 183 HIS A C 1
ATOM 1487 O O . HIS A 1 183 ? -18.922 -1.662 2.335 1.00 91.00 183 HIS A O 1
ATOM 1493 N N . MET A 1 184 ? -18.968 -3.324 3.834 1.00 91.31 184 MET A N 1
ATOM 1494 C CA . MET A 1 184 ? -17.925 -4.121 3.187 1.00 91.31 184 MET A CA 1
ATOM 1495 C C . MET A 1 184 ? -18.195 -5.633 3.300 1.00 91.31 184 MET A C 1
ATOM 1497 O O . MET A 1 184 ? -18.932 -6.054 4.190 1.00 91.31 184 MET A O 1
ATOM 1501 N N . PRO A 1 185 ? -17.612 -6.467 2.417 1.00 92.25 185 PRO A N 1
ATOM 1502 C CA . PRO A 1 185 ? -17.672 -7.922 2.520 1.00 92.25 185 PRO A CA 1
ATOM 1503 C C . PRO A 1 185 ? -17.199 -8.431 3.879 1.00 92.25 185 PRO A C 1
ATOM 1505 O O . PRO A 1 185 ? -16.262 -7.885 4.476 1.00 92.25 185 PRO A O 1
ATOM 1508 N N . LYS A 1 186 ? -17.826 -9.510 4.352 1.00 89.12 186 LYS A N 1
ATOM 1509 C CA . LYS A 1 186 ? -17.592 -10.008 5.707 1.00 89.12 186 LYS A CA 1
ATOM 1510 C C . LYS A 1 186 ? -16.168 -10.520 5.893 1.00 89.12 186 LYS A C 1
ATOM 1512 O O . LYS A 1 186 ? -15.534 -10.256 6.910 1.00 89.12 186 LYS A O 1
ATOM 1517 N N . GLU A 1 187 ? -15.650 -11.183 4.869 1.00 89.12 187 GLU A N 1
ATOM 1518 C CA . GLU A 1 187 ? -14.298 -11.730 4.801 1.00 89.12 187 GLU A CA 1
ATOM 1519 C C . GLU A 1 187 ? -13.249 -10.615 4.897 1.00 89.12 187 GLU A C 1
ATOM 1521 O O . GLU A 1 187 ? -12.234 -10.768 5.575 1.00 89.12 187 GLU A O 1
ATOM 1526 N N . SER A 1 188 ? -13.517 -9.462 4.274 1.00 91.81 188 SER A N 1
ATOM 1527 C CA . SER A 1 188 ? -12.648 -8.286 4.358 1.00 91.81 188 SER A CA 1
ATOM 1528 C C . SER A 1 188 ? -12.650 -7.688 5.770 1.00 91.81 188 SER A C 1
ATOM 1530 O O . SER A 1 188 ? -11.582 -7.405 6.313 1.00 91.81 188 SER A O 1
ATOM 1532 N N . PHE A 1 189 ? -13.822 -7.528 6.400 1.00 93.69 189 PHE A N 1
ATOM 1533 C CA . PHE A 1 189 ? -13.911 -6.996 7.769 1.00 93.69 189 PHE A CA 1
ATOM 1534 C C . PHE A 1 189 ? -13.290 -7.939 8.811 1.00 93.69 189 PHE A C 1
ATOM 1536 O O . PHE A 1 189 ? -12.670 -7.478 9.772 1.00 93.69 189 PHE A O 1
ATOM 1543 N N . TYR A 1 190 ? -13.383 -9.255 8.597 1.00 92.88 190 TYR A N 1
ATOM 1544 C CA . TYR A 1 190 ? -12.792 -10.263 9.478 1.00 92.88 190 TYR A CA 1
ATOM 1545 C C . TYR A 1 190 ? -11.284 -10.059 9.685 1.00 92.88 190 TYR A C 1
ATOM 1547 O O . TYR A 1 190 ? -10.786 -10.281 10.786 1.00 92.88 190 TYR A O 1
ATOM 1555 N N . GLY A 1 191 ? -10.558 -9.558 8.677 1.00 94.00 191 GLY A N 1
ATOM 1556 C CA . GLY A 1 191 ? -9.141 -9.211 8.822 1.00 94.00 191 GLY A CA 1
ATOM 1557 C C . GLY A 1 191 ? -8.879 -8.152 9.903 1.00 94.00 191 GLY A C 1
ATOM 1558 O O . GLY A 1 191 ? -7.920 -8.277 10.663 1.00 94.00 191 GLY A O 1
ATOM 1559 N N . ILE A 1 192 ? -9.753 -7.146 10.017 1.00 96.12 192 ILE A N 1
ATOM 1560 C CA . ILE A 1 192 ? -9.656 -6.094 11.043 1.00 96.12 192 ILE A CA 1
ATOM 1561 C C . ILE A 1 192 ? -9.957 -6.680 12.424 1.00 96.12 192 ILE A C 1
ATOM 1563 O O . ILE A 1 192 ? -9.197 -6.459 13.363 1.00 96.12 192 ILE A O 1
ATOM 1567 N N . LEU A 1 193 ? -11.039 -7.455 12.542 1.00 94.88 193 LEU A N 1
ATOM 1568 C CA . LEU A 1 193 ? -11.417 -8.094 13.805 1.00 94.88 193 LEU A CA 1
ATOM 1569 C C . LEU A 1 193 ? -10.335 -9.039 14.316 1.00 94.88 193 LEU A C 1
ATOM 1571 O O . LEU A 1 193 ? -9.980 -8.979 15.488 1.00 94.88 193 LEU A O 1
ATOM 1575 N N . ARG A 1 194 ? -9.783 -9.878 13.436 1.00 94.75 194 ARG A N 1
ATOM 1576 C CA . ARG A 1 194 ? -8.697 -10.791 13.786 1.00 94.75 194 ARG A CA 1
ATOM 1577 C C . ARG A 1 194 ? -7.488 -10.033 14.319 1.00 94.75 194 ARG A C 1
ATOM 1579 O O . ARG A 1 194 ? -6.956 -10.417 15.349 1.00 94.75 194 ARG A O 1
ATOM 1586 N N . PHE A 1 195 ? -7.097 -8.938 13.663 1.00 96.44 195 PHE A N 1
ATOM 1587 C CA . PHE A 1 195 ? -6.014 -8.100 14.167 1.00 96.44 195 PHE A CA 1
ATOM 1588 C C . PHE A 1 195 ? -6.317 -7.557 15.569 1.00 96.44 195 PHE A C 1
ATOM 1590 O O . PHE A 1 195 ? -5.439 -7.603 16.421 1.00 96.44 195 PHE A O 1
ATOM 1597 N N . ILE A 1 196 ? -7.533 -7.053 15.813 1.00 96.38 196 ILE A N 1
ATOM 1598 C CA . ILE A 1 196 ? -7.927 -6.508 17.123 1.00 96.38 196 ILE A CA 1
ATOM 1599 C C . ILE A 1 196 ? -7.847 -7.592 18.198 1.00 96.38 196 ILE A C 1
ATOM 1601 O O . ILE A 1 196 ? -7.243 -7.342 19.231 1.00 96.38 196 ILE A O 1
ATOM 1605 N N . VAL A 1 197 ? -8.381 -8.790 17.943 1.00 94.62 197 VAL A N 1
ATOM 1606 C CA . VAL A 1 197 ? -8.304 -9.935 18.871 1.00 94.62 197 VAL A CA 1
ATOM 1607 C C . VAL A 1 197 ? -6.851 -10.333 19.139 1.00 94.62 197 VAL A C 1
ATOM 1609 O O . VAL A 1 197 ? -6.440 -10.477 20.287 1.00 94.62 197 VAL A O 1
ATOM 1612 N N . ASP A 1 198 ? -6.042 -10.466 18.088 1.00 94.56 198 ASP A N 1
ATOM 1613 C CA . ASP A 1 198 ? -4.628 -10.807 18.236 1.00 94.56 198 ASP A CA 1
ATOM 1614 C C . ASP A 1 198 ? -3.889 -9.721 19.039 1.00 94.56 198 ASP A C 1
ATOM 1616 O O . ASP A 1 198 ? -3.083 -10.040 19.907 1.00 94.56 198 ASP A O 1
ATOM 1620 N N . ALA A 1 199 ? -4.170 -8.439 18.789 1.00 94.00 199 ALA A N 1
ATOM 1621 C CA . ALA A 1 199 ? -3.562 -7.315 19.500 1.00 94.00 199 ALA A CA 1
ATOM 1622 C C . ALA A 1 199 ? -4.018 -7.209 20.962 1.00 94.00 199 ALA A C 1
ATOM 1624 O O . ALA A 1 199 ? -3.237 -6.785 21.802 1.00 94.00 199 ALA A O 1
ATOM 1625 N N . SER A 1 200 ? -5.239 -7.638 21.273 1.00 93.88 200 SER A N 1
ATOM 1626 C CA . SER A 1 200 ? -5.784 -7.670 22.633 1.00 93.88 200 SER A CA 1
ATOM 1627 C C . SER A 1 200 ? -5.069 -8.709 23.515 1.00 93.88 200 SER A C 1
ATOM 1629 O O . SER A 1 200 ? -4.833 -8.499 24.699 1.00 93.88 200 SER A O 1
ATOM 1631 N N . THR A 1 201 ? -4.608 -9.811 22.916 1.00 91.88 201 THR A N 1
ATOM 1632 C CA . THR A 1 201 ? -3.947 -10.914 23.641 1.00 91.88 201 THR A CA 1
ATOM 1633 C C . THR A 1 201 ? -2.421 -10.805 23.731 1.00 91.88 201 THR A C 1
ATOM 1635 O O . THR A 1 201 ? -1.789 -11.605 24.424 1.00 91.88 201 THR A O 1
ATOM 1638 N N . LYS A 1 202 ? -1.800 -9.833 23.048 1.00 88.25 202 LYS A N 1
ATOM 1639 C CA . LYS A 1 202 ? -0.333 -9.703 22.964 1.00 88.25 202 LYS A CA 1
ATOM 1640 C C . LYS A 1 202 ? 0.342 -9.245 24.254 1.00 88.25 202 LYS A C 1
ATOM 1642 O O . LYS A 1 202 ? 1.558 -9.404 24.364 1.00 88.25 202 LYS A O 1
ATOM 1647 N N . ASN A 1 203 ? -0.422 -8.726 25.215 1.00 83.69 203 ASN A N 1
ATOM 1648 C CA . ASN A 1 203 ? 0.084 -8.173 26.472 1.00 83.69 203 ASN A CA 1
ATOM 1649 C C . ASN A 1 203 ? 1.153 -7.076 26.242 1.00 83.69 203 ASN A C 1
ATOM 1651 O O . ASN A 1 203 ? 2.173 -7.008 26.929 1.00 83.69 203 ASN A O 1
ATOM 1655 N N . ASP A 1 204 ? 0.924 -6.266 25.208 1.00 88.75 204 ASP A N 1
ATOM 1656 C CA . ASP A 1 204 ? 1.701 -5.097 24.805 1.00 88.75 204 ASP A CA 1
ATOM 1657 C C . ASP A 1 204 ? 1.116 -3.787 25.372 1.00 88.75 204 ASP A C 1
ATOM 1659 O O . ASP A 1 204 ? 0.130 -3.784 26.110 1.00 88.75 204 ASP A O 1
ATOM 1663 N N . ASP A 1 205 ? 1.728 -2.647 25.034 1.00 91.12 205 ASP A N 1
ATOM 1664 C CA . ASP A 1 205 ? 1.365 -1.321 25.553 1.00 91.12 205 ASP A CA 1
ATOM 1665 C C . ASP A 1 205 ? -0.026 -0.822 25.125 1.00 91.12 205 ASP A C 1
ATOM 1667 O O . ASP A 1 205 ? -0.457 0.234 25.592 1.00 91.12 205 ASP A O 1
ATOM 1671 N N . LYS A 1 206 ? -0.711 -1.533 24.222 1.00 94.62 206 LYS A N 1
ATOM 1672 C CA . LYS A 1 206 ? -2.027 -1.176 23.671 1.00 94.62 206 LYS A CA 1
ATOM 1673 C C . LYS A 1 206 ? -3.063 -2.292 23.835 1.00 94.62 206 LYS A C 1
ATOM 1675 O O . LYS A 1 206 ? -4.204 -2.106 23.412 1.00 94.62 206 LYS A O 1
ATOM 1680 N N . SER A 1 207 ? -2.698 -3.427 24.429 1.00 95.12 207 SER A N 1
ATOM 1681 C CA . SER A 1 207 ? -3.564 -4.606 24.533 1.00 95.12 207 SER A CA 1
ATOM 1682 C C . SER A 1 207 ? -4.866 -4.301 25.268 1.00 95.12 207 SER A C 1
ATOM 1684 O O . SER A 1 207 ? -5.935 -4.625 24.765 1.00 95.12 207 SER A O 1
ATOM 1686 N N . ASP A 1 208 ? -4.794 -3.547 26.368 1.00 95.94 208 ASP A N 1
ATOM 1687 C CA . ASP A 1 208 ? -5.960 -3.087 27.134 1.00 95.94 208 ASP A CA 1
ATOM 1688 C C . ASP A 1 208 ? -6.900 -2.191 26.309 1.00 95.94 208 ASP A C 1
ATOM 1690 O O . ASP A 1 208 ? -8.122 -2.244 26.450 1.00 95.94 208 ASP A O 1
ATOM 1694 N N . ILE A 1 209 ? -6.350 -1.381 25.402 1.00 96.69 209 ILE A N 1
ATOM 1695 C CA . ILE A 1 209 ? -7.144 -0.544 24.498 1.00 96.69 209 ILE A CA 1
ATOM 1696 C C . ILE A 1 209 ? -7.878 -1.414 23.480 1.00 96.69 209 ILE A C 1
ATOM 1698 O O . ILE A 1 209 ? -9.067 -1.201 23.232 1.00 96.69 209 ILE A O 1
ATOM 1702 N N . PHE A 1 210 ? -7.196 -2.395 22.886 1.00 97.12 210 PHE A N 1
ATOM 1703 C CA . PHE A 1 210 ? -7.826 -3.310 21.934 1.00 97.12 210 PHE A CA 1
ATOM 1704 C C . PHE A 1 210 ? -8.840 -4.242 22.605 1.00 97.12 210 PHE A C 1
ATOM 1706 O O . PHE A 1 210 ? -9.882 -4.499 22.003 1.00 97.12 210 PHE A O 1
ATOM 1713 N N . ASP A 1 211 ? -8.604 -4.653 23.854 1.00 96.25 211 ASP A N 1
ATOM 1714 C CA . ASP A 1 211 ? -9.578 -5.373 24.684 1.00 96.25 211 ASP A CA 1
ATOM 1715 C C . ASP A 1 211 ? -10.850 -4.538 24.878 1.00 96.25 211 ASP A C 1
ATOM 1717 O O . ASP A 1 211 ? -11.952 -5.015 24.606 1.00 96.25 211 ASP A O 1
ATOM 1721 N N . ASN A 1 212 ? -10.716 -3.258 25.241 1.00 97.00 212 ASN A N 1
ATOM 1722 C CA . ASN A 1 212 ? -11.858 -2.350 25.381 1.00 97.00 212 ASN A CA 1
ATOM 1723 C C . ASN A 1 212 ? -12.608 -2.150 24.051 1.00 97.00 212 ASN A C 1
ATOM 1725 O O . ASN A 1 212 ? -13.840 -2.134 24.020 1.00 97.00 212 ASN A O 1
ATOM 1729 N N . VAL A 1 213 ? -11.892 -1.998 22.929 1.00 97.00 213 VAL A N 1
ATOM 1730 C CA . VAL A 1 213 ? -12.515 -1.911 21.594 1.00 97.00 213 VAL A CA 1
ATOM 1731 C C . VAL A 1 213 ? -13.299 -3.188 21.283 1.00 97.00 213 VAL A C 1
ATOM 1733 O O . VAL A 1 213 ? -14.426 -3.099 20.792 1.00 97.00 213 VAL A O 1
ATOM 1736 N N . LEU A 1 214 ? -12.732 -4.359 21.578 1.00 95.00 214 LEU A N 1
ATOM 1737 C CA . LEU A 1 214 ? -13.380 -5.653 21.382 1.00 95.00 214 LEU A CA 1
ATOM 1738 C C . LEU A 1 214 ? -14.627 -5.799 22.263 1.00 95.00 214 LEU A C 1
ATOM 1740 O O . LEU A 1 214 ? -15.663 -6.251 21.774 1.00 95.00 214 LEU A O 1
ATOM 1744 N N . GLU A 1 215 ? -14.565 -5.355 23.519 1.00 94.12 215 GLU A N 1
ATOM 1745 C CA . GLU A 1 215 ? -15.710 -5.341 24.429 1.00 94.12 215 GLU A CA 1
ATOM 1746 C C . GLU A 1 215 ? -16.853 -4.495 23.852 1.00 94.12 215 GLU A C 1
ATOM 1748 O O . GLU A 1 215 ? -17.970 -4.993 23.696 1.00 94.12 215 GLU A O 1
ATOM 1753 N N . TYR A 1 216 ? -16.580 -3.254 23.435 1.00 96.00 216 TYR A N 1
ATOM 1754 C CA . TYR A 1 216 ? -17.598 -2.397 22.819 1.00 96.00 216 TYR A CA 1
ATOM 1755 C C . TYR A 1 216 ? -18.151 -2.965 21.507 1.00 96.00 216 TYR A C 1
ATOM 1757 O O . TYR A 1 216 ? -19.340 -2.802 21.236 1.00 96.00 216 TYR A O 1
ATOM 1765 N N . LEU A 1 217 ? -17.322 -3.628 20.695 1.00 93.88 217 LEU A N 1
ATOM 1766 C CA . LEU A 1 217 ? -17.773 -4.304 19.475 1.00 93.88 217 LEU A CA 1
ATOM 1767 C C . LEU A 1 217 ? -18.700 -5.480 19.794 1.00 93.88 217 LEU A C 1
ATOM 1769 O O . LEU A 1 217 ? -19.716 -5.641 19.129 1.00 93.88 217 LEU A O 1
ATOM 1773 N N . SER A 1 218 ? -18.389 -6.274 20.821 1.00 89.19 218 SER A N 1
ATOM 1774 C CA . SER A 1 218 ? -19.196 -7.438 21.216 1.00 89.19 218 SER A CA 1
ATOM 1775 C C . SER A 1 218 ? -20.601 -7.075 21.708 1.00 89.19 218 SER A C 1
ATOM 1777 O O . SER A 1 218 ? -21.513 -7.894 21.634 1.00 89.19 218 SER A O 1
ATOM 1779 N N . GLN A 1 219 ? -20.781 -5.839 22.179 1.00 90.75 219 GLN A N 1
ATOM 1780 C CA . GLN A 1 219 ? -22.068 -5.302 22.619 1.00 90.75 219 GLN A CA 1
ATOM 1781 C C . GLN A 1 219 ? -22.932 -4.789 21.455 1.00 90.75 219 GLN A C 1
ATOM 1783 O O . GLN A 1 219 ? -24.098 -4.452 21.671 1.00 90.75 219 GLN A O 1
ATOM 1788 N N . ASP A 1 220 ? -22.386 -4.693 20.239 1.00 89.44 220 ASP A N 1
ATOM 1789 C CA . ASP A 1 220 ? -23.130 -4.246 19.065 1.00 89.44 220 ASP A CA 1
ATOM 1790 C C . ASP A 1 220 ? -23.874 -5.430 18.408 1.00 89.44 220 ASP A C 1
ATOM 1792 O O . ASP A 1 220 ? -23.229 -6.379 17.943 1.00 89.44 220 ASP A O 1
ATOM 1796 N N . PRO A 1 221 ? -25.220 -5.390 18.313 1.00 85.81 221 PRO A N 1
ATOM 1797 C CA . PRO A 1 221 ? -26.008 -6.474 17.723 1.00 85.81 221 PRO A CA 1
ATOM 1798 C C . PRO A 1 221 ? -25.605 -6.832 16.287 1.00 85.81 221 PRO A C 1
ATOM 1800 O O . PRO A 1 221 ? -25.744 -7.984 15.869 1.00 85.81 221 PRO A O 1
ATOM 1803 N N . GLU A 1 222 ? -25.103 -5.864 15.518 1.00 84.19 222 GLU A N 1
ATOM 1804 C CA . GLU A 1 222 ? -24.686 -6.087 14.132 1.00 84.19 222 GLU A CA 1
ATOM 1805 C C . GLU A 1 222 ? -23.380 -6.883 14.062 1.00 84.19 222 GLU A C 1
ATOM 1807 O O . GLU A 1 222 ? -23.232 -7.760 13.207 1.00 84.19 222 GLU A O 1
ATOM 1812 N N . ILE A 1 223 ? -22.472 -6.660 15.015 1.00 86.25 223 ILE A N 1
ATOM 1813 C CA . ILE A 1 223 ? -21.255 -7.463 15.169 1.00 86.25 223 ILE A CA 1
ATOM 1814 C C . ILE A 1 223 ? -21.595 -8.864 15.679 1.00 86.25 223 ILE A C 1
ATOM 1816 O O . ILE A 1 223 ? -21.050 -9.848 15.179 1.00 86.25 223 ILE A O 1
ATOM 1820 N N . GLU A 1 224 ? -22.529 -8.996 16.622 1.00 80.88 224 GLU A N 1
ATOM 1821 C CA . GLU A 1 224 ? -22.966 -10.311 17.100 1.00 80.88 224 GLU A CA 1
ATOM 1822 C C . GLU A 1 224 ? -23.556 -11.152 15.955 1.00 80.88 224 GLU A C 1
ATOM 1824 O O . GLU A 1 224 ? -23.204 -12.323 15.769 1.00 80.88 224 GLU A O 1
ATOM 1829 N N . LYS A 1 225 ? -24.413 -10.540 15.132 1.00 80.31 225 LYS A N 1
ATOM 1830 C CA . LYS A 1 225 ? -24.968 -11.161 13.925 1.00 80.31 225 LYS A CA 1
ATOM 1831 C C . LYS A 1 225 ? -23.873 -11.535 12.927 1.00 80.31 225 LYS A C 1
ATOM 1833 O O . LYS A 1 225 ? -23.875 -12.650 12.410 1.00 80.31 225 LYS A O 1
ATOM 1838 N N . PHE A 1 226 ? -22.925 -10.632 12.689 1.00 80.56 226 PHE A N 1
ATOM 1839 C CA . PHE A 1 226 ? -21.771 -10.881 11.831 1.00 80.56 226 PHE A CA 1
ATOM 1840 C C . PHE A 1 226 ? -20.982 -12.123 12.274 1.00 80.56 226 PHE A C 1
ATOM 1842 O O . PHE A 1 226 ? -20.717 -12.998 11.451 1.00 80.56 226 PHE A O 1
ATOM 1849 N N . LEU A 1 227 ? -20.656 -12.239 13.567 1.00 76.44 227 LEU A N 1
ATOM 1850 C CA . LEU A 1 227 ? -19.890 -13.366 14.110 1.00 76.44 227 LEU A CA 1
ATOM 1851 C C . LEU A 1 227 ? -20.652 -14.690 13.984 1.00 76.44 227 LEU A C 1
ATOM 1853 O O . LEU A 1 227 ? -20.061 -15.710 13.632 1.00 76.44 227 LEU A O 1
ATOM 1857 N N . ARG A 1 228 ? -21.970 -14.681 14.216 1.00 76.25 228 ARG A N 1
ATOM 1858 C CA . ARG A 1 228 ? -22.827 -15.869 14.051 1.00 76.25 228 ARG A CA 1
ATOM 1859 C C . ARG A 1 228 ? -22.872 -16.367 12.609 1.00 76.25 228 ARG A C 1
ATOM 1861 O O . ARG A 1 228 ? -22.961 -17.573 12.393 1.00 76.25 228 ARG A O 1
ATOM 1868 N N . ASP A 1 229 ? -22.818 -15.458 11.643 1.00 69.81 229 ASP A N 1
ATOM 1869 C CA . ASP A 1 229 ? -22.876 -15.799 10.223 1.00 69.81 229 ASP A CA 1
ATOM 1870 C C . ASP A 1 229 ? -21.548 -16.340 9.668 1.00 69.81 229 ASP A C 1
ATOM 1872 O O . ASP A 1 229 ? -21.567 -16.970 8.620 1.00 69.81 229 ASP A O 1
ATOM 1876 N N . ILE A 1 230 ? -20.412 -16.107 10.336 1.00 64.81 230 ILE A N 1
ATOM 1877 C CA . ILE A 1 230 ? -19.095 -16.644 9.930 1.00 64.81 230 ILE A CA 1
ATOM 1878 C C . ILE A 1 230 ? -18.916 -18.112 10.337 1.00 64.81 230 ILE A C 1
ATOM 1880 O O . ILE A 1 230 ? -18.149 -18.842 9.719 1.00 64.81 230 ILE A O 1
ATOM 1884 N N . VAL A 1 231 ? -19.603 -18.544 11.395 1.00 59.94 231 VAL A N 1
ATOM 1885 C CA . VAL A 1 231 ? -19.500 -19.909 11.943 1.00 59.94 231 VAL A CA 1
ATOM 1886 C C . VAL A 1 231 ? -20.407 -20.903 11.190 1.00 59.94 231 VAL A C 1
ATOM 1888 O O . VAL A 1 231 ? -20.342 -22.105 11.441 1.00 59.94 231 VAL A O 1
ATOM 1891 N N . LYS A 1 232 ? -21.250 -20.419 10.271 1.00 48.88 232 LYS A N 1
ATOM 1892 C CA . LYS A 1 232 ? -22.132 -21.228 9.420 1.00 48.88 232 LYS A CA 1
ATOM 1893 C C . LYS A 1 232 ? -21.539 -21.430 8.035 1.00 48.88 232 LYS A C 1
ATOM 1895 O O . LYS A 1 232 ? -21.722 -22.550 7.512 1.00 48.88 232 LYS A O 1
#

Nearest PDB structures (foldseek):
  3wyg-assembly1_C  TM=2.631E-01  e=8.503E+00  Saccharomyces cerevisiae S288C
  3nc0-assembly2_D  TM=1.873E-01  e=4.916E+00  Mus musculus
  3nc0-assembly2_A  TM=1.875E-01  e=5.637E+00  Mus musculus
  5dis-assembly1_A  TM=1.634E-01  e=8.123E+00  Homo sapiens

pLDDT: mean 85.88, std 11.67, range [48.88, 98.19]

Radius of gyration: 23.96 Å; Cα contacts (8 Å, |Δi|>4): 219; chains: 1; bounding box: 58×40×65 Å

Sequence (232 aa):
MAAMNPPDEEYDQADLITDPAFISRFFIIEVSPDPREWVEWAERMKVADEVIEFIRKYPEFLFSEYSMSLKTTLKPSPRSWYKLSNVLRILSEDERKKYGYILAAGIVGPEAAKAFYDTYLKGSQIPSVDTVLFNGDVNVPKDLHLINSLVLRIIDFFSKVDRSRIEGREKTIAKNLSKLSQHMPKESFYGILRFIVDASTKNDDKSDIFDNVLEYLSQDPEIEKFLRDIVK